Protein AF-A0A416MN83-F1 (afdb_monomer_lite)

pLDDT: mean 82.35, std 19.12, range [25.33, 98.06]

Sequence (305 aa):
MTDTELKKIAKVIYAEGGIFSGKNDLALLAIAQCIHDLLSSYKDLDSCLKSAFTAPSDQYDTACLDAAKAVFEEGKRRFPDAKILQFRSFAKYSDGAGNPDKGKLADLYKNYDYLGSDSVSTRWGHFYFGKKEEKKMFRMLVMAGHGRNQDGSWDPGAVGCGYQEADLARELRDLIKTAADRAGVGCDIAPDRNHYSYFKAGGQYDVSSYDYVLEVHFNASATSDQVGDGQLKGSMVYIDESETGHSVEDAILSNLYSLGNRQAWDGVVVSQRQCLPACWCRVASALRAYHMLCWKLALSRTGMM

Radius of gyration: 26.5 Å; chains: 1; bounding box: 74×41×69 Å

Secondary structure (DSSP, 8-state):
--HHHHHHHHHHHHHHHGGGTTT-HHHHHHHHHHHHHHHTTSSSHHHHHHHHSPPPPS---HHHHHHHHHHHTS---SSTTEEEEEEEEHHHHB-SSSSB-TTTTHHHHHHSEEEEEEEEETTEEEEEEEEE------EEEEEE-SEE-TTS-EE--SEETTEEHHHHHHHHHHHHHHHHHHTT-EEEEPPSS-HHHHHHTT-----TT-SEEEEEEEE--SS--SS---TTSSEEEEEETT-S--HHHHHHHHHHHHTT--EEEEEEEEES-SS-TT---SS-EEEEEE-HHHHHHHHHHTT--

Foldseek 3Di:
DDPVLLVQQQQQLCVVPVVCVVPPLLQLLASLQLLVLCQVVDPHSVRSSVPQTDDGHPDGDPSSSVSNCCCPPVVDHSQNQWRFNDKDWLQPQNPLQLHGDCVSCVVQVVPWDFPAKDANGSNGIMTTTGYGHPPLAAAEEEEEAFAQAPVRDGDQADDDPNHGFRVVSVVVSVVVVVVCVVVVHHYYYDPRHNPQRCVVVPHADDPVSHPAYEYETEDEDPDDPPVPPCQQFFKAKEAEPLDPDCVVQVVVRVVRVVLPTDQHDPRYDYDNDDHDPPYPCNHYIYIYGYDPPVVVVSCVVVPPD

Structure (mmCIF, N/CA/C/O backbone):
data_AF-A0A416MN83-F1
#
_entry.id   AF-A0A416MN83-F1
#
loop_
_atom_site.group_PDB
_atom_site.id
_atom_site.type_symbol
_atom_site.label_atom_id
_atom_site.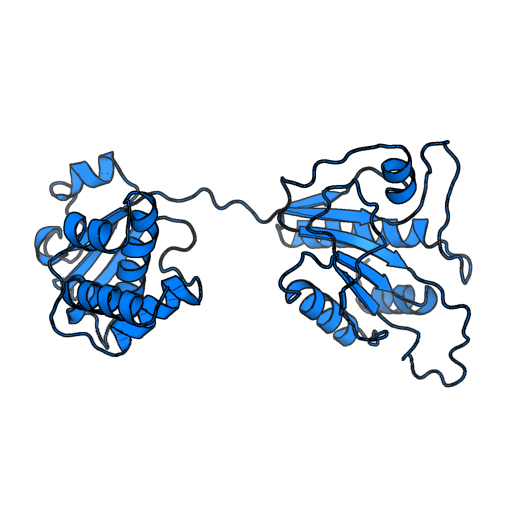label_alt_id
_atom_site.label_comp_id
_atom_site.label_asym_id
_atom_site.label_entity_id
_atom_site.label_seq_id
_atom_site.pdbx_PDB_ins_code
_atom_site.Cartn_x
_atom_site.Cartn_y
_atom_site.Cartn_z
_atom_site.occupancy
_atom_site.B_iso_or_equiv
_atom_site.auth_seq_id
_atom_site.auth_comp_id
_atom_site.auth_asym_id
_atom_site.auth_atom_id
_atom_site.pdbx_PDB_model_num
ATOM 1 N N . MET A 1 1 ? -0.773 14.119 13.384 1.00 87.00 1 MET A N 1
ATOM 2 C CA . MET A 1 1 ? -1.500 14.438 14.634 1.00 87.00 1 MET A CA 1
ATOM 3 C C . MET A 1 1 ? -0.519 15.051 15.617 1.00 87.00 1 MET A C 1
ATOM 5 O O . MET A 1 1 ? 0.653 14.707 15.570 1.00 87.00 1 MET A O 1
ATOM 9 N N . THR A 1 2 ? -0.964 15.959 16.478 1.00 93.38 2 THR A N 1
ATOM 10 C CA . THR A 1 2 ? -0.172 16.467 17.610 1.00 93.38 2 THR A CA 1
ATOM 11 C C . THR A 1 2 ? -0.264 15.522 18.814 1.00 93.38 2 THR A C 1
ATOM 13 O O . THR A 1 2 ? -1.238 14.781 18.955 1.00 93.38 2 THR A O 1
ATOM 16 N N . ASP A 1 3 ? 0.706 15.580 19.734 1.00 94.06 3 ASP A N 1
ATOM 17 C CA . ASP A 1 3 ? 0.682 14.796 20.984 1.00 94.06 3 ASP A CA 1
ATOM 18 C C . ASP A 1 3 ? -0.594 15.058 21.813 1.00 94.06 3 ASP A C 1
ATOM 20 O O . ASP A 1 3 ? -1.206 14.138 22.358 1.00 94.06 3 ASP A O 1
ATOM 24 N N . THR A 1 4 ? -1.068 16.307 21.837 1.00 95.31 4 THR A N 1
ATOM 25 C CA . THR A 1 4 ? -2.329 16.685 22.491 1.00 95.31 4 THR A CA 1
ATOM 26 C C . THR A 1 4 ? -3.537 15.980 21.869 1.00 95.31 4 THR A C 1
ATOM 28 O O . THR A 1 4 ? -4.416 15.513 22.593 1.00 95.31 4 THR A O 1
ATOM 31 N N . GLU A 1 5 ? -3.599 15.881 20.541 1.00 96.38 5 GLU A N 1
ATOM 32 C CA . GLU A 1 5 ? -4.685 15.187 19.837 1.00 96.38 5 GLU A CA 1
ATOM 33 C C . GLU A 1 5 ? -4.636 13.674 20.066 1.00 96.38 5 GLU A C 1
ATOM 35 O O . GLU A 1 5 ? -5.668 13.065 20.345 1.00 96.38 5 GLU A O 1
ATOM 40 N N . LEU A 1 6 ? -3.443 13.073 20.047 1.00 97.06 6 LEU A N 1
ATOM 41 C CA . LEU A 1 6 ? -3.266 11.648 20.347 1.00 97.06 6 LEU A CA 1
ATOM 42 C C . LEU A 1 6 ? -3.730 11.306 21.765 1.00 97.06 6 LEU A C 1
ATOM 44 O O . LEU A 1 6 ? -4.405 10.300 21.969 1.00 97.06 6 LEU A O 1
ATOM 48 N N . LYS A 1 7 ? -3.460 12.178 22.742 1.00 96.56 7 LYS A N 1
ATOM 49 C CA . LYS A 1 7 ? -3.969 12.024 24.113 1.00 96.56 7 LYS A CA 1
ATOM 50 C C . LYS A 1 7 ? -5.492 12.135 24.194 1.00 96.56 7 LYS A C 1
ATOM 52 O O . LYS A 1 7 ? -6.107 11.393 24.959 1.00 96.56 7 LYS A O 1
ATOM 57 N N . LYS A 1 8 ? -6.125 13.020 23.411 1.00 96.06 8 LYS A N 1
ATOM 58 C CA . LYS A 1 8 ? -7.599 13.085 23.317 1.00 96.06 8 LYS A CA 1
ATOM 59 C C . LYS A 1 8 ? -8.173 11.776 22.767 1.00 96.06 8 LYS A C 1
ATOM 61 O O . LYS A 1 8 ? -9.135 11.253 23.323 1.00 96.06 8 LYS A O 1
ATOM 66 N N . ILE A 1 9 ? -7.553 11.232 21.722 1.00 97.00 9 ILE A N 1
ATOM 67 C CA . ILE A 1 9 ? -7.940 9.954 21.114 1.00 97.00 9 ILE A CA 1
ATOM 68 C C . ILE A 1 9 ? -7.780 8.812 22.127 1.00 97.00 9 ILE A C 1
ATOM 70 O O . ILE A 1 9 ? -8.718 8.048 22.334 1.00 97.00 9 ILE A O 1
ATOM 74 N N . ALA A 1 10 ? -6.646 8.741 22.830 1.00 97.50 10 ALA A N 1
ATOM 75 C CA . ALA A 1 10 ? -6.380 7.721 23.846 1.00 97.50 10 ALA A CA 1
ATOM 76 C C . ALA A 1 10 ? -7.433 7.706 24.969 1.00 97.50 10 ALA A C 1
ATOM 78 O O . ALA A 1 10 ? -7.859 6.639 25.406 1.00 97.50 10 ALA A O 1
ATOM 79 N N . LYS A 1 11 ? -7.910 8.881 25.400 1.00 97.12 11 LYS A N 1
ATOM 80 C CA . LYS A 1 11 ? -8.993 9.012 26.392 1.00 97.12 11 LYS A CA 1
ATOM 81 C C . LYS A 1 11 ? -10.330 8.457 25.909 1.00 97.12 11 LYS A C 1
ATOM 83 O O . LYS A 1 11 ? -11.080 7.895 26.706 1.00 97.12 11 LYS A O 1
ATOM 88 N N . VAL A 1 12 ? -10.634 8.604 24.621 1.00 96.94 12 VAL A N 1
ATOM 89 C CA . VAL A 1 12 ? -11.833 8.010 24.011 1.00 96.94 12 VAL A CA 1
ATOM 90 C C . VAL A 1 12 ? -11.668 6.503 23.859 1.00 96.94 12 VAL A C 1
ATOM 92 O O . VAL A 1 12 ? -12.574 5.761 24.223 1.00 96.94 12 VAL A O 1
ATOM 95 N N . ILE A 1 13 ? -10.494 6.034 23.422 1.00 96.88 13 ILE A N 1
ATOM 96 C CA . ILE A 1 13 ? -10.183 4.598 23.360 1.00 96.88 13 ILE A CA 1
ATOM 97 C C . ILE A 1 13 ? -10.368 3.955 24.738 1.00 96.88 13 ILE A C 1
ATOM 99 O O . ILE A 1 13 ? -11.000 2.908 24.846 1.00 96.88 13 ILE A O 1
ATOM 103 N N . TYR A 1 14 ? -9.881 4.602 25.797 1.00 96.44 14 TYR A N 1
ATOM 104 C CA . TYR A 1 14 ? -10.049 4.112 27.160 1.00 96.44 14 TYR A CA 1
ATOM 105 C C . TYR A 1 14 ? -11.519 4.108 27.606 1.00 96.44 14 TYR A C 1
ATOM 107 O O . TYR A 1 14 ? -11.971 3.144 28.221 1.00 96.44 14 TYR A O 1
ATOM 115 N N . ALA A 1 15 ? -12.291 5.147 27.274 1.00 94.62 15 ALA A N 1
ATOM 116 C CA . ALA A 1 15 ? -13.717 5.203 27.606 1.00 94.62 15 ALA A CA 1
ATOM 117 C C . ALA A 1 15 ? -14.526 4.089 26.915 1.00 94.62 15 ALA A C 1
ATOM 119 O O . ALA A 1 15 ? -15.393 3.477 27.534 1.00 94.62 15 ALA A O 1
ATOM 120 N N . GLU A 1 16 ? -14.215 3.798 25.652 1.00 94.38 16 GLU A N 1
ATOM 121 C CA . GLU A 1 16 ? -14.900 2.778 24.849 1.00 94.38 16 GLU A CA 1
ATOM 122 C C . GLU A 1 16 ? -14.405 1.354 25.133 1.00 94.38 16 GLU A C 1
ATOM 124 O O . GLU A 1 16 ? -15.151 0.384 25.020 1.00 94.38 16 GLU A O 1
ATOM 129 N N . GLY A 1 17 ? -13.126 1.209 25.475 1.00 92.88 17 GLY A N 1
ATOM 130 C CA . GLY A 1 17 ? -12.413 -0.062 25.420 1.00 92.88 17 GLY A CA 1
ATOM 131 C C . GLY A 1 17 ? -11.448 -0.314 26.566 1.00 92.88 17 GLY A C 1
ATOM 132 O O . GLY A 1 17 ? -10.673 -1.260 26.480 1.00 92.88 17 GLY A O 1
ATOM 133 N N . GLY A 1 18 ? -11.487 0.457 27.654 1.00 92.31 18 GLY A N 1
ATOM 134 C CA . GLY A 1 18 ? -10.549 0.316 28.775 1.00 92.31 18 GLY A CA 1
ATOM 135 C C . GLY A 1 18 ? -10.516 -1.092 29.383 1.00 92.31 18 GLY A C 1
ATOM 136 O O . GLY A 1 18 ? -9.491 -1.525 29.900 1.00 92.31 18 GLY A O 1
ATOM 137 N N . ILE A 1 19 ? -11.595 -1.872 29.239 1.00 92.81 19 ILE A N 1
ATOM 138 C CA . ILE A 1 19 ? -11.638 -3.286 29.647 1.00 92.81 19 ILE A CA 1
ATOM 139 C C . ILE A 1 19 ? -10.645 -4.181 28.883 1.00 92.81 19 ILE A C 1
ATOM 141 O O . ILE A 1 19 ? -10.243 -5.222 29.411 1.00 92.81 19 ILE A O 1
ATOM 145 N N . PHE A 1 20 ? -10.262 -3.786 27.665 1.00 95.75 20 PHE A N 1
ATOM 146 C CA . PHE A 1 20 ? -9.299 -4.474 26.803 1.00 95.75 20 PHE A CA 1
ATOM 147 C C . PHE A 1 20 ? -7.848 -4.131 27.134 1.00 95.75 20 PHE A C 1
ATOM 149 O O . PHE A 1 20 ? -6.952 -4.858 26.711 1.00 95.75 20 PHE A O 1
ATOM 156 N N . SER A 1 21 ? -7.602 -3.064 27.896 1.00 93.69 21 SER A N 1
ATOM 157 C CA . SER A 1 21 ? -6.244 -2.655 28.238 1.00 93.69 21 SER A CA 1
ATOM 158 C C . SER A 1 21 ? -5.476 -3.753 28.971 1.00 93.69 21 SER A C 1
ATOM 160 O O . SER A 1 21 ? -5.978 -4.362 29.923 1.00 93.69 21 SER A O 1
ATOM 162 N N . GLY A 1 22 ? -4.273 -4.045 28.468 1.00 91.06 22 GLY A N 1
ATOM 163 C CA . GLY A 1 22 ? -3.409 -5.125 28.946 1.00 91.06 22 GLY A CA 1
ATOM 164 C C . GLY A 1 22 ? -3.947 -6.537 28.686 1.00 91.06 22 GLY A C 1
ATOM 165 O O . GLY A 1 22 ? -3.426 -7.496 29.251 1.00 91.06 22 GLY A O 1
ATOM 166 N N . LYS A 1 23 ? -5.012 -6.682 27.885 1.00 94.69 23 LYS A N 1
ATOM 167 C CA . LYS A 1 23 ? -5.677 -7.970 27.618 1.00 94.69 23 LYS A CA 1
ATOM 168 C C . LYS A 1 23 ? -5.923 -8.233 26.137 1.00 94.69 23 LYS A C 1
ATOM 170 O O . LYS A 1 23 ? -5.927 -9.392 25.7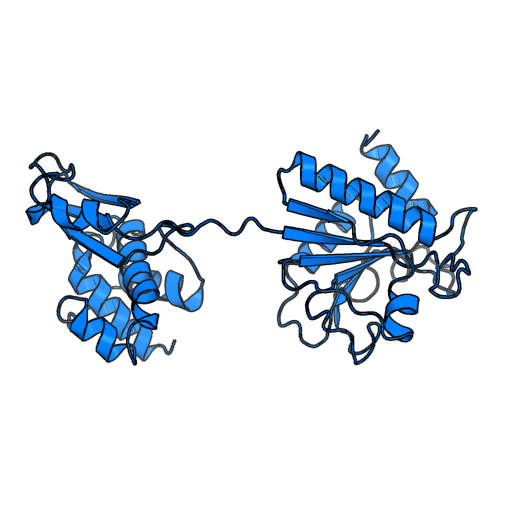33 1.00 94.69 23 LYS A O 1
ATOM 175 N N . ASN A 1 24 ? -6.196 -7.196 25.347 1.00 94.94 24 ASN A N 1
ATOM 176 C CA . ASN A 1 24 ? -6.493 -7.319 23.926 1.00 94.94 24 ASN A CA 1
ATOM 177 C C . ASN A 1 24 ? -6.159 -6.018 23.174 1.00 94.94 24 ASN A C 1
ATOM 179 O O . ASN A 1 24 ? -7.014 -5.155 22.967 1.00 94.94 24 ASN A O 1
ATOM 183 N N . ASP A 1 25 ? -4.910 -5.905 22.730 1.00 94.00 25 ASP A N 1
ATOM 184 C CA . ASP A 1 25 ? -4.415 -4.715 22.026 1.00 94.00 25 ASP A CA 1
ATOM 185 C C . ASP A 1 25 ? -5.062 -4.541 20.644 1.00 94.00 25 ASP A C 1
ATOM 187 O O . ASP A 1 25 ? -5.246 -3.418 20.175 1.00 94.00 25 ASP A O 1
ATOM 191 N N . LEU A 1 26 ? -5.483 -5.640 20.008 1.00 95.50 26 LEU A N 1
ATOM 192 C CA . LEU A 1 26 ? -6.203 -5.606 18.733 1.00 95.50 26 LEU A CA 1
ATOM 193 C C . LEU A 1 26 ? -7.556 -4.898 18.863 1.00 95.50 26 LEU A C 1
ATOM 195 O O . LEU A 1 26 ? -7.930 -4.142 17.966 1.00 95.50 26 LEU A O 1
ATOM 199 N N . ALA A 1 27 ? -8.249 -5.075 19.990 1.00 96.69 27 ALA A N 1
ATOM 200 C CA . ALA A 1 27 ? -9.502 -4.379 20.257 1.00 96.69 27 ALA A CA 1
ATOM 201 C C . ALA A 1 27 ? -9.294 -2.864 20.430 1.00 96.69 27 ALA A C 1
ATOM 203 O O . ALA A 1 27 ? -10.091 -2.075 19.917 1.00 96.69 27 ALA A O 1
ATOM 204 N N . LEU A 1 28 ? -8.213 -2.451 21.108 1.00 97.81 28 LEU A N 1
ATOM 205 C CA . LEU A 1 28 ? -7.838 -1.036 21.242 1.00 97.81 28 LEU A CA 1
ATOM 206 C C . LEU A 1 28 ? -7.467 -0.432 19.881 1.00 97.81 28 LEU A C 1
ATOM 208 O O . LEU A 1 28 ? -7.935 0.655 19.537 1.00 97.81 28 LEU A O 1
ATOM 212 N N . LEU A 1 29 ? -6.700 -1.174 19.074 1.00 97.81 29 LEU A N 1
ATOM 213 C CA . LEU A 1 29 ? -6.345 -0.798 17.705 1.00 97.81 29 LEU A CA 1
ATOM 214 C C . LEU A 1 29 ? -7.591 -0.629 16.823 1.00 97.81 29 LEU A C 1
ATOM 216 O O . LEU A 1 29 ? -7.656 0.301 16.023 1.00 97.81 29 LEU A O 1
ATOM 220 N N . ALA A 1 30 ? -8.605 -1.483 16.988 1.00 98.00 30 ALA A N 1
ATOM 221 C CA . ALA A 1 30 ? -9.869 -1.385 16.260 1.00 98.00 30 ALA A CA 1
ATOM 222 C C . ALA A 1 30 ? -10.649 -0.104 16.601 1.00 98.00 30 ALA A C 1
ATOM 224 O O . ALA A 1 30 ? -11.215 0.537 15.717 1.00 98.00 30 ALA A O 1
ATOM 225 N N . ILE A 1 31 ? -10.671 0.296 17.877 1.00 97.81 31 ILE A N 1
ATOM 226 C CA . ILE A 1 31 ? -11.331 1.539 18.307 1.00 97.81 31 ILE A CA 1
ATOM 227 C C . ILE A 1 31 ? -10.582 2.748 17.740 1.00 97.81 31 ILE A C 1
ATOM 229 O O . ILE A 1 31 ? -11.207 3.645 17.176 1.00 97.81 31 ILE A O 1
ATOM 233 N N . ALA A 1 32 ? -9.248 2.742 17.816 1.00 98.06 32 ALA A N 1
ATOM 234 C CA . ALA A 1 32 ? -8.412 3.773 17.208 1.00 98.06 32 ALA A CA 1
ATOM 235 C C . ALA A 1 32 ? -8.651 3.878 15.689 1.00 98.06 32 ALA A C 1
ATOM 237 O O . ALA A 1 32 ? -8.827 4.980 15.166 1.00 98.06 32 ALA A O 1
ATOM 238 N N . GLN A 1 33 ? -8.734 2.738 14.992 1.00 98.06 33 GLN A N 1
ATOM 239 C CA . GLN A 1 33 ? -9.056 2.684 13.566 1.00 98.06 33 GLN A CA 1
ATOM 240 C C . GLN A 1 33 ? -10.452 3.257 13.280 1.00 98.06 33 GLN A C 1
ATOM 242 O O . GLN A 1 33 ? -10.590 4.049 12.357 1.00 98.06 33 GLN A O 1
ATOM 247 N N . CYS A 1 34 ? -11.470 2.935 14.082 1.00 98.06 34 CYS A N 1
ATOM 248 C CA . CYS A 1 34 ? -12.816 3.497 13.922 1.00 98.06 34 CYS A CA 1
ATOM 249 C C . CYS A 1 34 ? -12.813 5.035 14.003 1.00 98.06 34 CYS A C 1
ATOM 251 O O . CYS A 1 34 ? -13.432 5.706 13.178 1.00 98.06 34 CYS A O 1
ATOM 253 N N . ILE A 1 35 ? -12.069 5.611 14.958 1.00 97.88 35 ILE A N 1
ATOM 254 C CA . ILE A 1 35 ? -11.905 7.072 15.072 1.00 97.88 35 ILE A CA 1
ATOM 255 C C . ILE A 1 35 ? -11.271 7.638 13.799 1.00 97.88 35 ILE A C 1
ATOM 257 O O . ILE A 1 35 ? -11.755 8.633 13.260 1.00 97.88 35 ILE A O 1
ATOM 261 N N . HIS A 1 36 ? -10.206 7.001 13.309 1.00 97.38 36 HIS A N 1
ATOM 262 C CA . HIS A 1 36 ? -9.526 7.405 12.081 1.00 97.38 36 HIS A CA 1
ATOM 263 C C . HIS A 1 36 ? -10.463 7.360 10.864 1.00 97.38 36 HIS A C 1
ATOM 265 O O . HIS A 1 36 ? -10.549 8.327 10.107 1.00 97.38 36 HIS A O 1
ATOM 271 N N . ASP A 1 37 ? -11.189 6.259 10.689 1.00 96.12 37 ASP A N 1
ATOM 272 C CA . ASP A 1 37 ? -12.037 6.021 9.521 1.00 96.12 37 ASP A CA 1
ATOM 273 C C . ASP A 1 37 ? -13.235 6.979 9.478 1.00 96.12 37 ASP A C 1
ATOM 275 O O . ASP A 1 37 ? -13.633 7.436 8.402 1.00 96.12 37 ASP A O 1
ATOM 279 N N . LEU A 1 38 ? -13.764 7.349 10.648 1.00 96.44 38 LEU A N 1
ATOM 280 C CA . LEU A 1 38 ? -14.839 8.328 10.773 1.00 96.44 38 LEU A CA 1
ATOM 281 C C . LEU A 1 38 ? -14.360 9.775 10.629 1.00 96.44 38 LEU A C 1
ATOM 283 O O . LEU A 1 38 ? -15.141 10.603 10.168 1.00 96.44 38 LEU A O 1
ATOM 287 N N . LEU A 1 39 ? -13.106 10.097 10.972 1.00 95.44 39 LEU A N 1
ATOM 288 C CA . LEU A 1 39 ? -12.605 11.477 11.061 1.00 95.44 39 LEU A CA 1
ATOM 289 C C . LEU A 1 39 ? -12.879 12.311 9.802 1.00 95.44 39 LEU A C 1
ATOM 291 O O . LEU A 1 39 ? -13.299 13.458 9.912 1.00 95.44 39 LEU A O 1
ATOM 295 N N . SER A 1 40 ? -12.711 11.719 8.616 1.00 91.81 40 SER A N 1
ATOM 296 C CA . SER A 1 40 ? -12.958 12.382 7.323 1.00 91.81 40 SER A CA 1
ATOM 297 C C . SER A 1 40 ? -14.412 12.826 7.098 1.00 91.81 40 SER A C 1
ATOM 299 O O . SER A 1 40 ? -14.671 13.695 6.269 1.00 91.81 40 SER A O 1
ATOM 301 N N . SER A 1 41 ? -15.362 12.248 7.837 1.00 93.56 41 SER A N 1
ATOM 302 C CA . SER A 1 41 ? -16.787 12.596 7.779 1.00 93.56 41 SER A CA 1
ATOM 303 C C . SER A 1 41 ? -17.158 13.760 8.704 1.00 93.56 41 SER A C 1
ATOM 305 O O . SER A 1 41 ? -18.314 14.183 8.725 1.00 93.56 41 SER A O 1
ATOM 307 N N . TYR A 1 42 ? -16.200 14.282 9.472 1.00 95.12 42 TYR A N 1
ATOM 308 C CA . TYR A 1 42 ? -16.396 15.382 10.407 1.00 95.12 42 TYR A CA 1
ATOM 309 C C . TYR A 1 42 ? -15.477 16.551 10.067 1.00 95.12 42 TYR A C 1
ATOM 311 O O . TYR A 1 42 ? -14.448 16.407 9.414 1.00 95.12 42 TYR A O 1
ATOM 319 N N . LYS A 1 43 ? -15.861 17.738 10.539 1.00 94.00 43 LYS A N 1
ATOM 320 C CA . LYS A 1 43 ? -15.092 18.969 10.332 1.00 94.00 43 LYS A CA 1
ATOM 321 C C . LYS A 1 43 ? -13.698 18.899 10.964 1.00 94.00 43 LYS A C 1
ATOM 323 O O . LYS A 1 43 ? -12.737 19.410 10.400 1.00 94.00 43 LYS A O 1
ATOM 328 N N . ASP A 1 44 ? -13.622 18.329 12.160 1.00 94.50 44 ASP A N 1
ATOM 329 C CA . ASP A 1 44 ? -12.425 18.274 12.987 1.00 94.50 44 ASP A CA 1
ATOM 330 C C . ASP A 1 44 ? -12.510 17.107 13.983 1.00 94.50 44 ASP A C 1
ATOM 332 O O . ASP A 1 44 ? -13.558 16.466 14.146 1.00 94.50 44 ASP A O 1
ATOM 336 N N . LEU A 1 45 ? -11.383 16.826 14.643 1.00 94.75 45 LEU A N 1
ATOM 337 C CA . LEU A 1 45 ? -11.264 15.741 15.614 1.00 94.75 45 LEU A CA 1
ATOM 338 C C . LEU A 1 45 ? -12.266 15.888 16.761 1.00 94.75 45 LEU A C 1
ATOM 340 O O . LEU A 1 45 ? -12.931 14.919 17.113 1.00 94.75 45 LEU A O 1
ATOM 344 N N . ASP A 1 46 ? -12.409 17.088 17.321 1.00 94.62 46 ASP A N 1
ATOM 345 C CA . ASP A 1 46 ? -13.289 17.315 18.469 1.00 94.62 46 ASP A CA 1
ATOM 346 C C . ASP A 1 46 ? -14.760 17.046 18.105 1.00 94.62 46 ASP A C 1
ATOM 348 O O . ASP A 1 46 ? -15.489 16.422 18.880 1.00 94.62 46 ASP A O 1
ATOM 352 N N . SER A 1 47 ? -15.186 17.433 16.898 1.00 94.94 47 SER A N 1
ATOM 353 C CA . SER A 1 47 ? -16.521 17.132 16.371 1.00 94.94 47 SER A CA 1
ATOM 354 C C . SER A 1 47 ? -16.742 15.630 16.171 1.00 94.94 47 SER A C 1
ATOM 356 O O . SER A 1 47 ? -17.822 15.133 16.503 1.00 94.94 47 SER A O 1
ATOM 358 N N . CYS A 1 48 ? -15.734 14.907 15.671 1.00 95.81 48 CYS A N 1
ATOM 359 C CA . CYS A 1 48 ? -15.776 13.451 15.504 1.00 95.81 48 CYS A CA 1
ATOM 360 C C . CYS A 1 48 ? -15.919 12.744 16.859 1.00 95.81 48 CYS A C 1
ATOM 362 O O . CYS A 1 48 ? -16.896 12.028 17.091 1.00 95.81 48 CYS A O 1
ATOM 364 N N . LEU A 1 49 ? -14.992 13.017 17.785 1.00 95.00 49 LEU A N 1
ATOM 365 C CA . LEU A 1 49 ? -14.950 12.381 19.103 1.00 95.00 49 LEU A CA 1
ATOM 366 C C . LEU A 1 49 ? -16.238 12.629 19.896 1.00 95.00 49 LEU A C 1
ATOM 368 O O . LEU A 1 49 ? -16.786 11.702 20.482 1.00 95.00 49 LEU A O 1
ATOM 372 N N . LYS A 1 50 ? -16.759 13.861 19.873 1.00 93.69 50 LYS A N 1
ATOM 373 C CA . LYS A 1 50 ? -17.975 14.231 20.610 1.00 93.69 50 LYS A CA 1
ATOM 374 C C . LYS A 1 50 ? -19.253 13.614 20.036 1.00 93.69 50 LYS A C 1
ATOM 376 O O . LYS A 1 50 ? -20.198 13.385 20.785 1.00 93.69 50 LYS A O 1
ATOM 381 N N . SER A 1 51 ? -19.319 13.424 18.719 1.00 91.62 51 SER A N 1
ATOM 382 C CA . SER A 1 51 ? -20.562 13.016 18.050 1.00 91.62 51 SER A CA 1
ATOM 383 C C . SER A 1 51 ? -20.693 11.504 17.906 1.00 91.62 51 SER A C 1
ATOM 385 O O . SER A 1 51 ? -21.812 10.995 17.913 1.00 91.62 51 SER A O 1
ATOM 387 N N . ALA A 1 52 ? -19.576 10.795 17.725 1.00 90.75 52 ALA A N 1
ATOM 388 C CA . ALA A 1 52 ? -19.585 9.378 17.367 1.00 90.75 52 ALA A CA 1
ATOM 389 C C . ALA A 1 52 ? -19.222 8.435 18.523 1.00 90.75 52 ALA A C 1
ATOM 391 O O . ALA A 1 52 ? -19.472 7.234 18.415 1.00 90.75 52 ALA A O 1
ATOM 392 N N . PHE A 1 53 ? -18.663 8.960 19.615 1.00 93.62 53 PHE A N 1
ATOM 393 C CA . PHE A 1 53 ? -18.142 8.162 20.720 1.00 93.62 53 PHE A CA 1
ATOM 394 C C . PHE A 1 53 ? -18.678 8.643 22.067 1.00 93.62 53 PHE A C 1
ATOM 396 O O . PHE A 1 53 ? -19.217 9.741 22.217 1.00 93.62 53 PHE A O 1
ATOM 403 N N . THR A 1 54 ? -18.521 7.784 23.063 1.00 86.62 54 THR A N 1
ATOM 404 C CA . THR A 1 54 ? -18.764 8.073 24.468 1.00 86.62 54 THR A CA 1
ATOM 405 C C . THR A 1 54 ? -17.874 9.227 24.911 1.00 86.62 54 THR A C 1
ATOM 407 O O . THR A 1 54 ? -16.748 9.394 24.435 1.00 86.62 54 THR A O 1
ATOM 410 N N . ALA A 1 55 ? -18.391 10.031 25.843 1.00 84.94 55 ALA A N 1
ATOM 411 C CA . ALA A 1 55 ? -17.647 11.136 26.426 1.00 84.94 55 ALA A CA 1
ATOM 412 C C . ALA A 1 55 ? -16.248 10.661 26.880 1.00 84.94 55 ALA A C 1
ATOM 414 O O . ALA A 1 55 ? -16.155 9.626 27.548 1.00 84.94 55 ALA A O 1
ATOM 415 N N . PRO A 1 56 ? -15.172 11.389 26.517 1.00 80.81 56 PRO A N 1
ATOM 416 C CA . PRO A 1 56 ? -13.816 10.987 26.859 1.00 80.81 56 PRO A CA 1
ATOM 417 C C . PRO A 1 56 ? -13.644 10.812 28.369 1.00 80.81 56 PRO A C 1
ATOM 419 O O . PRO A 1 56 ? -14.180 11.590 29.157 1.00 80.81 56 PRO A O 1
ATOM 422 N N . SER A 1 57 ? -12.844 9.824 28.763 1.00 80.31 57 SER A N 1
ATOM 423 C CA . SER A 1 57 ? -12.402 9.675 30.150 1.00 80.31 57 SER A CA 1
ATOM 424 C C . SER A 1 57 ? -11.388 10.766 30.516 1.00 80.31 57 SER A C 1
ATOM 426 O O . SER A 1 57 ? -10.628 11.243 29.669 1.00 80.31 57 SER A O 1
ATOM 428 N N . ASP A 1 58 ? -11.295 11.126 31.797 1.00 86.06 58 ASP A N 1
ATOM 429 C CA . ASP A 1 58 ? -10.188 11.957 32.289 1.00 86.06 58 ASP A CA 1
ATOM 430 C C . ASP A 1 58 ? -8.846 11.206 32.278 1.00 86.06 58 ASP A C 1
ATOM 432 O O . ASP A 1 58 ? -7.781 11.828 32.324 1.00 86.06 58 ASP A O 1
ATOM 436 N N . GLN A 1 59 ? -8.896 9.878 32.152 1.00 88.88 59 GLN A N 1
ATOM 437 C CA . GLN A 1 59 ? -7.760 8.964 32.207 1.00 88.88 59 GLN A CA 1
ATOM 438 C C . GLN A 1 59 ? -7.594 8.179 30.901 1.00 88.88 59 GLN A C 1
ATOM 440 O O . GLN A 1 59 ? -8.556 7.908 30.185 1.00 88.88 59 GLN A O 1
ATOM 445 N N . TYR A 1 60 ? -6.354 7.792 30.623 1.00 92.38 60 TYR A N 1
ATOM 446 C CA . TYR A 1 60 ? -5.976 6.799 29.624 1.00 92.38 60 TYR A CA 1
ATOM 447 C C . TYR A 1 60 ? -4.710 6.090 30.119 1.00 92.38 60 TYR A C 1
ATOM 449 O O . TYR A 1 60 ? -3.999 6.620 30.976 1.00 92.38 60 TYR A O 1
ATOM 457 N N . ASP A 1 61 ? -4.416 4.913 29.579 1.00 93.56 61 ASP A N 1
ATOM 458 C CA . ASP A 1 61 ? -3.170 4.194 29.846 1.00 93.56 61 ASP A CA 1
ATOM 459 C C . ASP A 1 61 ? -2.273 4.123 28.605 1.00 93.56 61 ASP A C 1
ATOM 461 O O . ASP A 1 61 ? -2.645 4.544 27.505 1.00 93.56 61 ASP A O 1
ATOM 465 N N . THR A 1 62 ? -1.063 3.598 28.795 1.00 95.81 62 THR A N 1
ATOM 466 C CA . THR A 1 62 ? -0.058 3.500 27.735 1.00 95.81 62 THR A CA 1
ATOM 467 C C . THR A 1 62 ? -0.560 2.689 26.542 1.00 95.81 62 THR A C 1
ATOM 469 O O . THR A 1 62 ? -0.363 3.124 25.415 1.00 95.81 62 THR A O 1
ATOM 472 N N . ALA A 1 63 ? -1.301 1.596 26.760 1.00 96.75 63 ALA A N 1
ATOM 473 C CA . ALA A 1 63 ? -1.822 0.764 25.674 1.00 96.75 63 ALA A CA 1
ATOM 474 C C . ALA A 1 63 ? -2.816 1.530 24.781 1.00 96.75 63 ALA A C 1
ATOM 476 O O . ALA A 1 63 ? -2.785 1.409 23.556 1.00 96.75 63 ALA A O 1
ATOM 477 N N . CYS A 1 64 ? -3.666 2.376 25.373 1.00 97.31 64 CYS A N 1
ATOM 478 C CA . CYS A 1 64 ? -4.578 3.234 24.613 1.00 97.31 64 CYS A CA 1
ATOM 479 C C . CYS A 1 64 ? -3.831 4.304 23.802 1.00 97.31 64 CYS A C 1
ATOM 481 O O . CYS A 1 64 ? -4.222 4.609 22.673 1.00 97.31 64 CYS A O 1
ATOM 483 N N . LEU A 1 65 ? -2.761 4.877 24.363 1.00 97.44 65 LEU A N 1
ATOM 484 C CA . LEU A 1 65 ? -1.925 5.846 23.650 1.00 97.44 65 LEU A CA 1
ATOM 485 C C . LEU A 1 65 ? -1.146 5.185 22.507 1.00 97.44 65 LEU A C 1
ATOM 487 O O . LEU A 1 65 ? -1.085 5.743 21.413 1.00 97.44 65 LEU A O 1
ATOM 491 N N . ASP A 1 66 ? -0.603 3.994 22.737 1.00 97.50 66 ASP A N 1
ATOM 492 C CA . ASP A 1 66 ? 0.132 3.231 21.731 1.00 97.50 66 ASP A CA 1
ATOM 493 C C . ASP A 1 66 ? -0.787 2.811 20.581 1.00 97.50 66 ASP A C 1
ATOM 495 O O . ASP A 1 66 ? -0.407 2.932 19.419 1.00 97.50 66 ASP A O 1
ATOM 499 N N . ALA A 1 67 ? -2.036 2.423 20.865 1.00 97.88 67 ALA A N 1
ATOM 500 C CA . ALA A 1 67 ? -3.034 2.160 19.828 1.00 97.88 67 ALA A CA 1
ATOM 501 C C . ALA A 1 67 ? -3.345 3.411 18.984 1.00 97.88 67 ALA A C 1
ATOM 503 O O . ALA A 1 67 ? -3.466 3.317 17.760 1.00 97.88 67 ALA A O 1
ATOM 504 N N . ALA A 1 68 ? -3.437 4.592 19.608 1.00 97.88 68 ALA A N 1
ATOM 505 C CA . ALA A 1 68 ? -3.620 5.846 18.881 1.00 97.88 68 ALA A CA 1
ATOM 506 C C . ALA A 1 68 ? -2.425 6.136 17.955 1.00 97.88 68 ALA A C 1
ATOM 508 O O . ALA A 1 68 ? -2.619 6.410 16.772 1.00 97.88 68 ALA A O 1
ATOM 509 N N . LYS A 1 69 ? -1.190 6.015 18.456 1.00 97.00 69 LYS A N 1
ATOM 510 C CA . LYS A 1 69 ? 0.031 6.205 17.653 1.00 97.00 69 LYS A CA 1
ATOM 511 C C . LYS A 1 69 ? 0.135 5.197 16.512 1.00 97.00 69 LYS A C 1
ATOM 513 O O . LYS A 1 69 ? 0.342 5.581 15.365 1.00 97.00 69 LYS A O 1
ATOM 518 N N . ALA A 1 70 ? -0.131 3.925 16.796 1.00 93.12 70 ALA A N 1
ATOM 519 C CA . ALA A 1 70 ? -0.132 2.860 15.804 1.00 93.12 70 ALA A CA 1
ATOM 520 C C . ALA A 1 70 ? -1.032 3.196 14.601 1.00 93.12 70 ALA A C 1
ATOM 522 O O . ALA A 1 70 ? -0.634 2.999 13.457 1.00 93.12 70 ALA A O 1
ATOM 523 N N . VAL A 1 71 ? -2.229 3.743 14.830 1.00 96.94 71 VAL A N 1
ATOM 524 C CA . VAL A 1 71 ? -3.158 4.086 13.741 1.00 96.94 71 VAL A CA 1
ATOM 525 C C . VAL A 1 71 ? -2.800 5.402 13.050 1.00 96.94 71 VAL A C 1
ATOM 527 O O . VAL A 1 71 ? -2.827 5.460 11.817 1.00 96.94 71 VAL A O 1
ATOM 530 N N . PHE A 1 72 ? -2.513 6.452 13.823 1.00 95.62 72 PHE A N 1
ATOM 531 C CA . PHE A 1 72 ? -2.410 7.828 13.319 1.00 95.62 72 PHE A CA 1
ATOM 532 C C . PHE A 1 72 ? -0.992 8.259 12.929 1.00 95.62 72 PHE A C 1
ATOM 534 O O . PHE A 1 72 ? -0.852 9.245 12.206 1.00 95.62 72 PHE A O 1
ATOM 541 N N . GLU A 1 73 ? 0.037 7.554 13.394 1.00 92.06 73 GLU A N 1
ATOM 542 C CA . GLU A 1 73 ? 1.441 7.812 13.053 1.00 92.06 73 GLU A CA 1
ATOM 543 C C . GLU A 1 73 ? 2.026 6.671 12.213 1.00 92.06 73 GLU A C 1
ATOM 545 O O . GLU A 1 73 ? 2.687 6.929 11.213 1.00 92.06 73 GLU A O 1
ATOM 550 N N . GLU A 1 74 ? 1.741 5.413 12.568 1.00 88.94 74 GLU A N 1
ATOM 551 C CA . GLU A 1 74 ? 2.355 4.242 11.913 1.00 88.94 74 GLU A CA 1
ATOM 552 C C . GLU A 1 74 ? 1.482 3.605 10.817 1.00 88.94 74 GLU A C 1
ATOM 554 O O . GLU A 1 74 ? 1.914 2.674 10.139 1.00 88.94 74 GLU A O 1
ATOM 559 N N . GLY A 1 75 ? 0.234 4.052 10.650 1.00 88.31 75 GLY A N 1
ATOM 560 C CA . GLY A 1 75 ? -0.676 3.523 9.628 1.00 88.31 75 GLY A CA 1
ATOM 561 C C . GLY A 1 75 ? -1.181 2.093 9.878 1.00 88.31 75 GLY A C 1
ATOM 562 O O . GLY A 1 75 ? -1.791 1.497 8.990 1.00 88.31 75 GLY A O 1
ATOM 563 N N . LYS A 1 76 ? -0.987 1.529 11.076 1.00 90.81 76 LYS A N 1
ATOM 564 C CA . LYS A 1 76 ? -1.492 0.195 11.441 1.00 90.81 76 LYS A CA 1
ATOM 565 C C . LYS A 1 76 ? -3.021 0.173 11.456 1.00 90.81 76 LYS A C 1
ATOM 567 O O . LYS A 1 76 ? -3.677 1.165 11.780 1.00 90.81 76 LYS A O 1
ATOM 572 N N . ARG A 1 77 ? -3.606 -0.976 11.116 1.00 93.31 77 ARG A N 1
ATOM 573 C CA . ARG A 1 77 ? -5.059 -1.206 11.072 1.00 93.31 77 ARG A CA 1
ATOM 574 C C . ARG A 1 77 ? -5.383 -2.587 11.636 1.00 93.31 77 ARG A C 1
ATOM 576 O O . ARG A 1 77 ? -4.637 -3.535 11.405 1.00 93.31 77 ARG A O 1
ATOM 583 N N . ARG A 1 78 ? -6.508 -2.709 12.344 1.00 94.50 78 ARG A N 1
ATOM 584 C CA . ARG A 1 78 ? -7.071 -3.996 12.781 1.00 94.50 78 ARG A CA 1
ATOM 585 C C . ARG A 1 78 ? -7.702 -4.756 11.614 1.00 94.50 78 ARG A C 1
ATOM 587 O O . ARG A 1 78 ? -7.565 -5.978 11.543 1.00 94.50 78 ARG A O 1
ATOM 594 N N . PHE A 1 79 ? -8.404 -4.034 10.741 1.00 93.38 79 PHE A N 1
ATOM 595 C CA . PHE A 1 79 ? -8.938 -4.534 9.475 1.00 93.38 79 PHE A CA 1
ATOM 596 C C . PHE A 1 79 ? -8.314 -3.700 8.350 1.00 93.38 79 PHE A C 1
ATOM 598 O O . PHE A 1 79 ? -8.781 -2.591 8.098 1.00 93.38 79 PHE A O 1
ATOM 605 N N . PRO A 1 80 ? -7.209 -4.158 7.736 1.00 88.94 80 PRO A N 1
ATOM 606 C CA . PRO A 1 80 ? -6.467 -3.370 6.747 1.00 88.94 80 PRO A C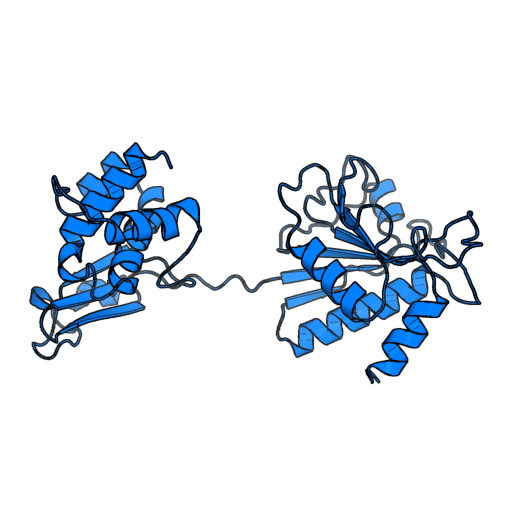A 1
ATOM 607 C C . PRO A 1 80 ? -7.226 -3.175 5.428 1.00 88.94 80 PRO A C 1
ATOM 609 O O . PRO A 1 80 ? -6.896 -2.286 4.657 1.00 88.94 80 PRO A O 1
ATOM 612 N N . ASP A 1 81 ? -8.228 -4.010 5.174 1.00 88.38 81 ASP A N 1
ATOM 613 C CA . ASP A 1 81 ? -9.068 -4.056 3.980 1.00 88.38 81 ASP A CA 1
ATOM 614 C C . ASP A 1 81 ? -10.506 -3.590 4.255 1.00 88.38 81 ASP A C 1
ATOM 616 O O . ASP A 1 81 ? -11.425 -3.887 3.495 1.00 88.38 81 ASP A O 1
ATOM 620 N N . ALA A 1 82 ? -10.739 -2.885 5.361 1.00 92.31 82 ALA A N 1
ATOM 621 C CA . ALA A 1 82 ? -12.056 -2.368 5.689 1.00 92.31 82 ALA A CA 1
ATOM 622 C C . ALA A 1 82 ? -11.976 -1.075 6.490 1.00 92.31 82 ALA A C 1
ATOM 624 O O . ALA A 1 82 ? -11.050 -0.859 7.268 1.00 92.31 82 ALA A O 1
ATOM 625 N N . LYS A 1 83 ? -13.018 -0.258 6.365 1.00 94.88 83 LYS A N 1
ATOM 626 C CA . LYS A 1 83 ? -13.275 0.841 7.295 1.00 94.88 83 LYS A CA 1
ATOM 627 C C . LYS A 1 83 ? -14.182 0.368 8.410 1.00 94.88 83 LYS A C 1
ATOM 629 O O . LYS A 1 83 ? -15.249 -0.172 8.113 1.00 94.88 83 LYS A O 1
ATOM 634 N N . ILE A 1 84 ? -13.817 0.613 9.667 1.00 97.12 84 ILE A N 1
ATOM 635 C CA . ILE A 1 84 ? -14.734 0.422 10.796 1.00 97.12 84 ILE A CA 1
ATOM 636 C C . ILE A 1 84 ? -15.590 1.683 10.915 1.00 97.12 84 ILE A C 1
ATOM 638 O O . ILE A 1 84 ? -15.076 2.769 11.154 1.00 97.12 84 ILE A O 1
ATOM 642 N N . LEU A 1 85 ? -16.906 1.537 10.767 1.00 95.94 85 LEU A N 1
ATOM 643 C CA . LEU A 1 85 ? -17.847 2.662 10.837 1.00 95.94 85 LEU A CA 1
ATOM 644 C C . LEU A 1 85 ? -18.729 2.609 12.082 1.00 95.94 85 LEU A C 1
ATOM 646 O O . LEU A 1 85 ? -19.299 3.623 12.479 1.00 95.94 85 LEU A O 1
ATOM 650 N N . GLN A 1 86 ? -18.877 1.427 12.681 1.00 95.06 86 GLN A N 1
ATOM 651 C CA . GLN A 1 86 ? -19.624 1.195 13.909 1.00 95.06 86 GLN A CA 1
ATOM 652 C C . GLN A 1 86 ? -19.001 0.027 14.681 1.00 95.06 86 GLN A C 1
ATOM 654 O O . GLN A 1 86 ? -18.553 -0.957 14.094 1.00 95.06 86 GLN A O 1
ATOM 659 N N . PHE A 1 87 ? -19.063 0.078 16.010 1.00 95.94 87 PHE A N 1
ATOM 660 C CA . PHE A 1 87 ? -18.879 -1.108 16.845 1.00 95.94 87 PHE A CA 1
ATOM 661 C C . PHE A 1 87 ? -19.954 -1.199 17.927 1.00 95.94 87 PHE A C 1
ATOM 663 O O . PHE A 1 87 ? -20.609 -0.209 18.268 1.00 95.94 87 PHE A O 1
ATOM 670 N N . ARG A 1 88 ? -20.199 -2.413 18.427 1.00 95.38 88 ARG A N 1
ATOM 671 C CA . ARG A 1 88 ? -21.254 -2.705 19.407 1.00 95.38 88 ARG A CA 1
ATOM 672 C C . ARG A 1 88 ? -20.769 -3.655 20.488 1.00 95.38 88 ARG A C 1
ATOM 674 O O . ARG A 1 88 ? -20.108 -4.644 20.194 1.00 95.38 88 ARG A O 1
ATOM 681 N N . SER A 1 89 ? -21.141 -3.377 21.735 1.00 93.62 89 SER A N 1
ATOM 682 C CA . SER A 1 89 ? -20.713 -4.173 22.884 1.00 93.62 89 SER A CA 1
ATOM 683 C C . SER A 1 89 ? -21.425 -5.519 22.992 1.00 93.62 89 SER A C 1
ATOM 685 O O . SER A 1 89 ? -22.640 -5.621 22.803 1.00 93.62 89 SER A O 1
ATOM 687 N N . PHE A 1 90 ? -20.676 -6.551 23.381 1.00 94.50 90 PHE A N 1
ATOM 688 C CA . PHE A 1 90 ? -21.204 -7.891 23.656 1.00 94.50 90 PHE A CA 1
ATOM 689 C C . PHE A 1 90 ? -22.285 -7.844 24.733 1.00 94.50 90 PHE A C 1
ATOM 691 O O . PHE A 1 90 ? -23.331 -8.476 24.588 1.00 94.50 90 PHE A O 1
ATOM 698 N N . ALA A 1 91 ? -22.072 -7.037 25.776 1.00 91.69 91 ALA A N 1
ATOM 699 C CA . ALA A 1 91 ? -22.994 -6.903 26.898 1.00 91.69 91 ALA A CA 1
ATOM 700 C C . ALA A 1 91 ? -24.428 -6.548 26.468 1.00 91.69 91 ALA A C 1
ATOM 702 O O . ALA A 1 91 ? -25.380 -6.978 27.114 1.00 91.69 91 ALA A O 1
ATOM 703 N N . LYS A 1 92 ? -24.591 -5.786 25.378 1.00 93.19 92 LYS A N 1
ATOM 704 C CA . LYS A 1 92 ? -25.907 -5.380 24.871 1.00 93.19 92 LYS A CA 1
ATOM 705 C C . LYS A 1 92 ? -26.338 -6.175 23.638 1.00 93.19 92 LYS A C 1
ATOM 707 O O . LYS A 1 92 ? -27.511 -6.532 23.535 1.00 93.19 92 LYS A O 1
ATOM 712 N N . TYR A 1 93 ? -25.410 -6.475 22.733 1.00 95.50 93 TYR A N 1
ATOM 713 C CA . TYR A 1 93 ? -25.716 -6.971 21.387 1.00 95.50 93 TYR A CA 1
ATOM 714 C C . TYR A 1 93 ? -25.327 -8.432 21.137 1.00 95.50 93 TYR A C 1
ATOM 716 O O . TYR A 1 93 ? -25.457 -8.896 20.007 1.00 95.50 93 TYR A O 1
ATOM 724 N N . SER A 1 94 ? -24.867 -9.162 22.158 1.00 93.62 94 SER A N 1
ATOM 725 C CA . SER A 1 94 ? -24.675 -10.610 22.036 1.00 93.62 94 SER A CA 1
ATOM 726 C C . SER A 1 94 ? -25.946 -11.407 22.342 1.00 93.62 94 SER A C 1
ATOM 728 O O . SER A 1 94 ? -26.891 -10.902 22.967 1.00 93.62 94 SER A O 1
ATOM 730 N N . ASP A 1 95 ? -25.925 -12.669 21.924 1.00 92.88 95 ASP A N 1
ATOM 731 C CA . ASP A 1 95 ? -26.884 -13.730 22.255 1.00 92.88 95 ASP A CA 1
ATOM 732 C C . ASP A 1 95 ? -26.696 -14.312 23.675 1.00 92.88 95 ASP A C 1
ATOM 734 O O . ASP A 1 95 ? -27.383 -15.254 24.062 1.00 92.88 95 ASP A O 1
ATOM 738 N N . GLY A 1 96 ? -25.760 -13.766 24.462 1.00 87.19 96 GLY A N 1
ATOM 739 C CA . GLY A 1 96 ? -25.377 -14.279 25.782 1.00 87.19 96 GLY A CA 1
ATOM 740 C C . GLY A 1 96 ? -24.271 -15.342 25.757 1.00 87.19 96 GLY A C 1
ATOM 741 O O . GLY A 1 96 ? -23.711 -15.643 26.810 1.00 87.19 96 GLY A O 1
ATOM 742 N N . ALA A 1 97 ? -23.900 -15.852 24.579 1.00 88.69 97 ALA A N 1
ATOM 743 C CA . ALA A 1 97 ? -22.773 -16.763 24.367 1.00 88.69 97 ALA A CA 1
ATOM 744 C C . ALA A 1 97 ? -21.561 -16.071 23.710 1.00 88.69 97 ALA A C 1
ATOM 746 O O . ALA A 1 97 ? -20.564 -16.722 23.404 1.00 88.69 97 ALA A O 1
ATOM 747 N N . GLY A 1 98 ? -21.623 -14.748 23.530 1.00 87.00 98 GLY A N 1
ATOM 748 C CA . GLY A 1 98 ? -20.575 -13.960 22.880 1.00 87.00 98 GLY A CA 1
ATOM 749 C C . GLY A 1 98 ? -20.683 -13.916 21.355 1.00 87.00 98 GLY A C 1
ATOM 750 O O . GLY A 1 98 ? -19.765 -13.413 20.713 1.00 87.00 98 GLY A O 1
ATOM 751 N N . ASN A 1 99 ? -21.790 -14.389 20.767 1.00 93.00 99 ASN A N 1
ATOM 752 C CA . ASN A 1 99 ? -22.030 -14.267 19.328 1.00 93.00 99 ASN A CA 1
ATOM 753 C C . ASN A 1 99 ? -22.951 -13.079 19.019 1.00 93.00 99 ASN A C 1
ATOM 755 O O . ASN A 1 99 ? -23.732 -12.672 19.884 1.00 93.00 99 ASN A O 1
ATOM 759 N N . PRO A 1 100 ? -22.903 -12.527 17.793 1.00 93.25 100 PRO A N 1
ATOM 760 C CA . PRO A 1 100 ? -23.783 -11.437 17.391 1.00 93.25 100 PRO A CA 1
ATOM 761 C C . PRO A 1 100 ? -25.257 -11.864 17.420 1.00 93.25 100 PRO A C 1
ATOM 763 O O . PRO A 1 100 ? -25.658 -12.804 16.730 1.00 93.25 100 PRO A O 1
ATOM 766 N N . ASP A 1 101 ? -26.091 -11.136 18.162 1.00 96.38 101 ASP A N 1
ATOM 767 C CA . ASP A 1 101 ? -27.542 -11.317 18.118 1.00 96.38 101 ASP A CA 1
ATOM 768 C C . ASP A 1 101 ? -28.101 -10.673 16.840 1.00 96.38 101 ASP A C 1
ATOM 770 O O . ASP A 1 101 ? -28.152 -9.446 16.703 1.00 96.38 101 ASP A O 1
ATOM 774 N N . LYS A 1 102 ? -28.530 -11.509 15.887 1.00 93.19 102 LYS A N 1
ATOM 775 C CA . LYS A 1 102 ? -29.033 -11.059 14.578 1.00 93.19 102 LYS A CA 1
ATOM 776 C C . LYS A 1 102 ? -30.252 -10.142 14.680 1.00 93.19 102 LYS A C 1
ATOM 778 O O . LYS A 1 102 ? -30.408 -9.275 13.827 1.00 93.19 102 LYS A O 1
ATOM 783 N N . GLY A 1 103 ? -31.102 -10.319 15.694 1.00 94.50 103 GLY A N 1
ATOM 784 C CA . GLY A 1 103 ? -32.277 -9.475 15.897 1.00 94.50 103 GLY A CA 1
ATOM 785 C C . GLY A 1 103 ? -31.877 -8.081 16.367 1.00 94.50 103 GLY A C 1
ATOM 786 O O . GLY A 1 103 ? -32.295 -7.083 15.785 1.00 94.50 103 GLY A O 1
ATOM 787 N N . LYS A 1 104 ? -30.994 -8.003 17.369 1.00 95.31 104 LYS A N 1
ATOM 788 C CA . LYS A 1 104 ? -30.502 -6.720 17.906 1.00 95.31 104 LYS A CA 1
ATOM 789 C C . LYS A 1 104 ? -29.613 -5.951 16.925 1.00 95.31 104 LYS A C 1
ATOM 791 O O . LYS A 1 104 ? -29.475 -4.736 17.054 1.00 95.31 104 LYS A O 1
ATOM 796 N N . LEU A 1 105 ? -28.976 -6.652 15.988 1.00 96.19 105 LEU A N 1
ATOM 797 C CA . LEU A 1 105 ? -28.031 -6.097 15.015 1.00 96.19 105 LEU A CA 1
ATOM 798 C C . LEU A 1 105 ? -28.618 -5.987 13.598 1.00 96.19 105 LEU A C 1
ATOM 800 O O . LEU A 1 105 ? -27.882 -5.649 12.672 1.00 96.19 105 LEU A O 1
ATOM 804 N N . ALA A 1 106 ? -29.917 -6.249 13.411 1.00 95.31 106 ALA A N 1
ATOM 805 C CA . ALA A 1 106 ? -30.554 -6.318 12.094 1.00 95.31 106 ALA A CA 1
ATOM 806 C C . ALA A 1 106 ? -30.305 -5.061 11.240 1.00 95.31 106 ALA A C 1
ATOM 808 O O . ALA A 1 106 ? -29.909 -5.165 10.079 1.00 95.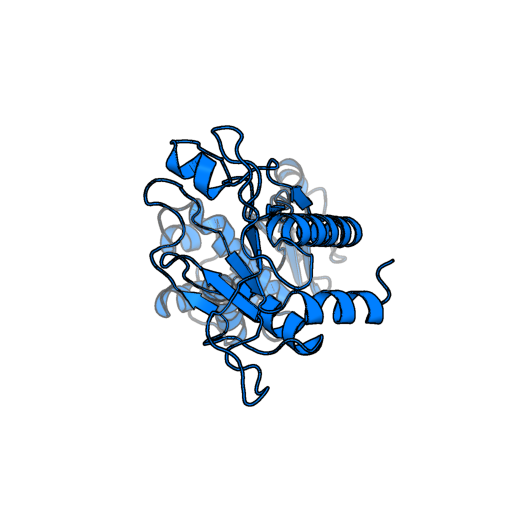31 106 ALA A O 1
ATOM 809 N N . ASP A 1 107 ? -30.446 -3.875 11.836 1.00 95.06 107 ASP A N 1
ATOM 810 C CA . ASP A 1 107 ? -30.204 -2.609 11.137 1.00 95.06 107 ASP A CA 1
ATOM 811 C C . ASP A 1 107 ? -28.734 -2.418 10.750 1.00 95.06 107 ASP A C 1
ATOM 813 O O . ASP A 1 107 ? -28.441 -1.823 9.715 1.00 95.06 107 ASP A O 1
ATOM 817 N N . LEU A 1 108 ? -27.789 -2.936 11.539 1.00 95.81 108 LEU A N 1
ATOM 818 C CA . LEU A 1 108 ? -26.371 -2.858 11.191 1.00 95.81 108 LEU A CA 1
ATOM 819 C C . LEU A 1 108 ? -26.043 -3.788 10.027 1.00 95.81 108 LEU A C 1
ATOM 821 O O . LEU A 1 108 ? -25.409 -3.338 9.081 1.00 95.81 108 LEU A O 1
ATOM 825 N N . TYR A 1 109 ? -26.549 -5.023 10.036 1.00 95.12 109 TYR A N 1
ATOM 826 C CA . TYR A 1 109 ? -26.381 -5.956 8.915 1.00 95.12 109 TYR A CA 1
ATOM 827 C C . TYR A 1 109 ? -27.019 -5.464 7.611 1.00 95.12 109 TYR A C 1
ATOM 829 O O . TYR A 1 109 ? -26.580 -5.847 6.531 1.00 95.12 109 TYR A O 1
ATOM 837 N N . LYS A 1 110 ? -28.051 -4.616 7.690 1.00 95.94 110 LYS A N 1
ATOM 838 C CA . LYS A 1 110 ? -28.665 -4.000 6.509 1.00 95.94 110 LYS A CA 1
ATOM 839 C C . LYS A 1 110 ? -27.786 -2.916 5.879 1.00 95.94 110 LYS A C 1
ATOM 841 O O . LYS A 1 110 ? -27.855 -2.709 4.672 1.00 95.94 110 LYS A O 1
ATOM 846 N N . ASN A 1 111 ? -27.008 -2.204 6.693 1.00 95.56 111 ASN A N 1
ATOM 847 C CA . ASN A 1 111 ? -26.286 -1.002 6.269 1.00 95.56 111 ASN A CA 1
ATOM 848 C C . ASN A 1 111 ? -24.767 -1.205 6.145 1.00 95.56 111 ASN A C 1
ATOM 850 O O . ASN A 1 111 ? -24.096 -0.379 5.523 1.00 95.56 111 ASN A O 1
ATOM 854 N N . TYR A 1 112 ? -24.229 -2.272 6.737 1.00 95.94 112 TYR A N 1
ATOM 855 C CA . TYR A 1 112 ? -22.797 -2.508 6.881 1.00 95.94 112 TYR A CA 1
ATOM 856 C C . TYR A 1 112 ? -22.440 -3.991 6.770 1.00 95.94 112 TYR A C 1
ATOM 858 O O . TYR A 1 112 ? -23.209 -4.872 7.162 1.00 95.94 112 TYR A O 1
ATOM 866 N N . ASP A 1 113 ? -21.209 -4.248 6.341 1.00 95.25 113 ASP A N 1
ATOM 867 C CA . ASP A 1 113 ? -20.573 -5.554 6.438 1.00 95.25 113 ASP A CA 1
ATOM 868 C C . ASP A 1 113 ? -20.176 -5.837 7.888 1.00 95.25 113 ASP A C 1
ATOM 870 O O . ASP A 1 113 ? -19.637 -4.972 8.586 1.00 95.25 113 ASP A O 1
ATOM 874 N N . TYR A 1 114 ? -20.381 -7.076 8.333 1.00 95.50 114 TYR A N 1
ATOM 875 C CA . TYR A 1 114 ? -19.786 -7.557 9.575 1.00 95.50 114 TYR A CA 1
ATOM 876 C C . TYR A 1 114 ? -18.312 -7.893 9.343 1.00 95.50 114 TYR A C 1
ATOM 878 O O . TYR A 1 114 ? -17.984 -8.754 8.523 1.00 95.50 114 TYR A O 1
ATOM 886 N N . LEU A 1 115 ? -17.430 -7.201 10.062 1.00 95.31 115 LEU A N 1
ATOM 887 C CA . LEU A 1 115 ? -15.979 -7.303 9.884 1.00 95.31 115 LEU A CA 1
ATOM 888 C C . LEU A 1 115 ? -15.361 -8.345 10.821 1.00 95.31 115 LEU A C 1
ATOM 890 O O . LEU A 1 115 ? -14.391 -9.009 10.465 1.00 95.31 115 LEU A O 1
ATOM 894 N N . GLY A 1 116 ? -15.941 -8.516 12.010 1.00 95.19 116 GLY A N 1
ATOM 895 C CA . GLY A 1 116 ? -15.474 -9.466 13.012 1.00 95.19 116 GLY A CA 1
ATOM 896 C C . GLY A 1 116 ? -15.743 -8.983 14.431 1.00 95.19 116 GLY A C 1
ATOM 897 O O . GLY A 1 116 ? -16.546 -8.077 14.660 1.00 95.19 116 GLY A O 1
ATOM 898 N N . SER A 1 117 ? -15.051 -9.585 15.391 1.00 96.31 117 SER A N 1
ATOM 899 C CA . SER A 1 117 ? -15.177 -9.247 16.806 1.00 96.31 117 SER A CA 1
ATOM 900 C C . SER A 1 117 ? -13.884 -9.484 17.562 1.00 96.31 117 SER A C 1
ATOM 902 O O . SER A 1 117 ? -13.155 -10.417 17.236 1.00 96.31 117 SER A O 1
ATOM 904 N N . ASP A 1 118 ? -13.681 -8.723 18.630 1.00 96.50 118 ASP A N 1
ATOM 905 C CA . ASP A 1 118 ? -12.621 -8.945 19.608 1.00 96.50 118 ASP A CA 1
ATOM 906 C C . ASP A 1 118 ? -13.249 -9.012 21.007 1.00 96.50 118 ASP A C 1
ATOM 908 O O . ASP A 1 118 ? -14.235 -8.332 21.301 1.00 96.50 118 ASP A O 1
ATOM 912 N N . SER A 1 119 ? -12.721 -9.869 21.881 1.00 94.44 119 SER A N 1
ATOM 913 C CA . SER A 1 119 ? -13.291 -10.081 23.214 1.00 94.44 119 SER A CA 1
ATOM 914 C C . SER A 1 119 ? -12.234 -10.455 24.248 1.00 94.44 119 SER A C 1
ATOM 916 O O . SER A 1 119 ? -11.118 -10.846 23.908 1.00 94.44 119 SER A O 1
ATOM 918 N N . VAL A 1 120 ? -12.598 -10.309 25.523 1.00 94.62 120 VAL A N 1
ATOM 919 C CA . VAL A 1 120 ? -11.859 -10.846 26.684 1.00 94.62 120 VAL A CA 1
ATOM 920 C C . VAL A 1 120 ? -12.674 -11.898 27.438 1.00 94.62 120 VAL A C 1
ATOM 922 O O . VAL A 1 120 ? -12.163 -12.571 28.326 1.00 94.62 120 VAL A O 1
ATOM 925 N N . SER A 1 121 ? -13.964 -12.026 27.117 1.00 92.62 121 SER A N 1
ATOM 926 C CA . SER A 1 121 ? -14.856 -13.090 27.581 1.00 92.62 121 SER A CA 1
ATOM 927 C C . SER A 1 121 ? -16.116 -13.116 26.713 1.00 92.62 121 SER A C 1
ATOM 929 O O . SER A 1 121 ? -16.373 -12.183 25.954 1.00 92.62 121 SER A O 1
ATOM 931 N N . THR A 1 122 ? -16.980 -14.106 26.918 1.00 88.50 122 THR A N 1
ATOM 932 C CA . THR A 1 122 ? -18.305 -14.173 26.275 1.00 88.50 122 THR A CA 1
ATOM 933 C C . THR A 1 122 ? -19.224 -12.994 26.622 1.00 88.50 122 THR A C 1
ATOM 935 O O . THR A 1 122 ? -20.199 -12.750 25.918 1.00 88.50 122 THR A O 1
ATOM 938 N N . ARG A 1 123 ? -18.916 -12.225 27.678 1.00 88.31 123 ARG A N 1
ATOM 939 C CA . ARG A 1 123 ? -19.710 -11.066 28.123 1.00 88.31 123 ARG A CA 1
ATOM 940 C C . ARG A 1 123 ? -19.101 -9.713 27.743 1.00 88.31 123 ARG A C 1
ATOM 942 O O . ARG A 1 123 ? -19.820 -8.716 27.690 1.00 88.31 123 ARG A O 1
ATOM 949 N N . TRP A 1 124 ? -17.797 -9.673 27.480 1.00 92.19 124 TRP A N 1
ATOM 950 C CA . TRP A 1 124 ? -17.038 -8.438 27.284 1.00 92.19 124 TRP A CA 1
ATOM 951 C C . TRP A 1 124 ? -16.240 -8.507 25.985 1.00 92.19 124 TRP A C 1
ATOM 953 O O . TRP A 1 124 ? -15.250 -9.233 25.889 1.00 92.19 124 TRP A O 1
ATOM 963 N N . GLY A 1 125 ? -16.687 -7.736 24.999 1.00 94.81 125 GLY A N 1
ATOM 964 C CA . GLY A 1 125 ? -16.154 -7.715 23.644 1.00 94.81 125 GLY A CA 1
ATOM 965 C C . GLY A 1 125 ? -16.863 -6.683 22.775 1.00 94.81 125 GLY A C 1
ATOM 966 O O . GLY A 1 125 ? -17.883 -6.119 23.189 1.00 94.81 125 GLY A O 1
ATOM 967 N N . HIS A 1 126 ? -16.331 -6.461 21.578 1.00 96.88 126 HIS A N 1
ATOM 968 C CA . HIS A 1 126 ? -16.894 -5.605 20.542 1.00 96.88 126 HIS A CA 1
ATOM 969 C C . HIS A 1 126 ? -17.133 -6.390 19.253 1.00 96.88 126 HIS A C 1
ATOM 971 O O . HIS A 1 126 ? -16.294 -7.180 18.830 1.00 96.88 126 HIS A O 1
ATOM 977 N N . PHE A 1 127 ? -18.281 -6.144 18.625 1.00 97.62 127 PHE A N 1
ATOM 978 C CA . PHE A 1 127 ? -18.580 -6.500 17.240 1.00 97.62 127 PHE A CA 1
ATOM 979 C C . PHE A 1 127 ? -18.286 -5.297 16.349 1.00 97.62 127 PHE A C 1
ATOM 981 O O . PHE A 1 127 ? -18.720 -4.193 16.682 1.00 97.62 127 PHE A O 1
ATOM 988 N N . TYR A 1 128 ? -17.611 -5.503 15.222 1.00 97.75 128 TYR A N 1
ATOM 989 C CA . TYR A 1 128 ? -17.207 -4.445 14.298 1.00 97.75 128 TYR A CA 1
ATOM 990 C C . TYR A 1 128 ? -18.001 -4.516 12.998 1.00 97.75 128 TYR A C 1
ATOM 992 O O . TYR A 1 128 ? -18.145 -5.580 12.390 1.00 97.75 128 TYR A O 1
ATOM 1000 N N . PHE A 1 129 ? -18.492 -3.359 12.568 1.00 97.69 129 PHE A N 1
ATOM 1001 C CA . PHE A 1 129 ? -19.290 -3.186 11.366 1.00 97.69 129 PHE A CA 1
ATOM 1002 C C . PHE A 1 129 ? -18.746 -2.030 10.538 1.00 97.69 129 PHE A C 1
ATOM 1004 O O . PHE A 1 129 ? -18.331 -0.995 11.071 1.00 97.69 129 PHE A O 1
ATOM 1011 N N . GLY A 1 130 ? -18.781 -2.180 9.223 1.00 96.00 130 GLY A N 1
ATOM 1012 C CA . GLY A 1 130 ? -18.345 -1.117 8.339 1.00 96.00 130 GLY A CA 1
ATOM 1013 C C . GLY A 1 130 ? -18.479 -1.468 6.874 1.00 96.00 130 GLY A C 1
ATOM 1014 O O . GLY A 1 130 ? -19.490 -2.031 6.465 1.00 96.00 130 GLY A O 1
ATOM 1015 N N . LYS A 1 131 ? -17.489 -1.089 6.075 1.00 94.25 131 LYS A N 1
ATOM 1016 C CA . LYS A 1 131 ? -17.443 -1.428 4.653 1.00 94.25 131 LYS A CA 1
ATOM 1017 C C . LYS A 1 131 ? -16.096 -2.039 4.352 1.00 94.25 131 LYS A C 1
ATOM 1019 O O . LYS A 1 131 ? -15.076 -1.427 4.677 1.00 94.25 131 LYS A O 1
ATOM 1024 N N . LYS A 1 132 ? -16.097 -3.218 3.736 1.00 88.50 132 LYS A N 1
ATOM 1025 C CA . LYS A 1 132 ? -14.873 -3.741 3.135 1.00 88.50 132 LYS A CA 1
ATOM 1026 C C . LYS A 1 132 ? -14.483 -2.804 2.006 1.00 88.50 132 LYS A C 1
ATOM 1028 O O . LYS A 1 132 ? -15.304 -2.482 1.148 1.00 88.50 132 LYS A O 1
ATOM 1033 N N . GLU A 1 133 ? -13.263 -2.306 2.058 1.00 78.00 133 GLU A N 1
ATOM 1034 C CA . GLU A 1 133 ? -12.718 -1.595 0.921 1.00 78.00 133 GLU A CA 1
ATOM 1035 C C . GLU A 1 133 ? -12.344 -2.642 -0.118 1.00 78.00 133 GLU A C 1
ATOM 1037 O O . GLU A 1 133 ? -11.774 -3.688 0.207 1.00 78.00 133 GLU A O 1
ATOM 1042 N N . GLU A 1 134 ? -12.686 -2.389 -1.381 1.00 64.94 134 GLU A N 1
ATOM 1043 C CA . GLU A 1 134 ? -12.071 -3.156 -2.452 1.00 64.94 134 GLU A CA 1
ATOM 1044 C C . GLU A 1 134 ? -10.570 -2.939 -2.318 1.00 64.94 134 GLU A C 1
ATOM 1046 O O . GLU A 1 134 ? -10.077 -1.819 -2.469 1.00 64.94 134 GLU A O 1
ATOM 1051 N N . LYS A 1 135 ? -9.849 -4.003 -1.958 1.00 58.50 135 LYS A N 1
ATOM 1052 C CA . LYS A 1 135 ? -8.397 -3.976 -1.904 1.00 58.50 135 LYS A CA 1
ATOM 1053 C C . LYS A 1 135 ? -7.937 -3.561 -3.293 1.00 58.50 135 LYS A C 1
ATOM 1055 O O . LYS A 1 135 ? -7.996 -4.370 -4.218 1.00 58.50 135 LYS A O 1
ATOM 1060 N N . LYS A 1 136 ? -7.514 -2.303 -3.447 1.00 59.59 136 LYS A N 1
ATOM 1061 C CA . LYS A 1 136 ? -6.842 -1.861 -4.663 1.00 59.59 136 LYS A CA 1
ATOM 1062 C C . LYS A 1 136 ? -5.611 -2.753 -4.753 1.00 59.59 136 LYS A C 1
ATOM 1064 O O . LYS A 1 136 ? -4.715 -2.675 -3.912 1.00 59.59 136 LYS A O 1
ATOM 1069 N N . MET A 1 137 ? -5.665 -3.740 -5.642 1.00 72.88 137 MET A N 1
ATOM 1070 C CA . MET A 1 137 ? -4.547 -4.650 -5.824 1.00 72.88 137 MET A CA 1
ATOM 1071 C C . MET A 1 137 ? -3.368 -3.794 -6.244 1.00 72.88 137 MET A C 1
ATOM 1073 O O . MET A 1 137 ? -3.522 -3.000 -7.167 1.00 72.88 137 MET A O 1
ATOM 1077 N N . PHE A 1 138 ? -2.235 -3.953 -5.562 1.00 83.69 138 PHE A N 1
ATOM 1078 C CA . PHE A 1 138 ? -1.006 -3.283 -5.958 1.00 83.69 138 PHE A CA 1
ATOM 1079 C C . PHE A 1 138 ? -0.757 -3.546 -7.444 1.00 83.69 138 PHE A C 1
ATOM 1081 O O . PHE A 1 138 ? -0.744 -4.706 -7.881 1.00 83.69 138 PHE A O 1
ATOM 1088 N N . ARG A 1 139 ? -0.596 -2.469 -8.206 1.00 87.69 139 ARG A N 1
ATOM 1089 C CA . ARG A 1 139 ? -0.298 -2.509 -9.630 1.00 87.69 139 ARG A CA 1
ATOM 1090 C C . ARG A 1 139 ? 1.036 -1.851 -9.896 1.00 87.69 139 ARG A C 1
ATOM 1092 O O . ARG A 1 139 ? 1.231 -0.689 -9.562 1.00 87.69 139 ARG A O 1
ATOM 1099 N N . MET A 1 140 ? 1.915 -2.564 -10.583 1.00 91.44 140 MET A N 1
ATOM 1100 C CA . MET A 1 140 ? 3.159 -2.003 -11.084 1.00 91.44 140 MET A CA 1
ATOM 1101 C C . MET A 1 140 ? 3.191 -1.954 -12.608 1.00 91.44 140 MET A C 1
ATOM 1103 O O . MET A 1 140 ? 2.545 -2.748 -13.293 1.00 91.44 140 MET A O 1
ATOM 1107 N N . LEU A 1 141 ? 3.979 -1.025 -13.128 1.00 92.31 141 LEU A N 1
ATOM 1108 C CA . LEU A 1 141 ? 4.310 -0.910 -14.538 1.00 92.31 141 LEU A CA 1
ATOM 1109 C C . LEU A 1 141 ? 5.814 -1.121 -14.708 1.00 92.31 141 LEU A C 1
ATOM 1111 O O . LEU A 1 141 ? 6.610 -0.494 -14.010 1.00 92.31 141 LEU A O 1
ATOM 1115 N N . VAL A 1 142 ? 6.205 -1.966 -15.659 1.00 93.00 142 VAL A N 1
ATOM 1116 C CA . VAL A 1 142 ? 7.610 -2.158 -16.033 1.00 93.00 142 VAL A CA 1
ATOM 1117 C C . VAL A 1 142 ? 7.893 -1.605 -17.426 1.00 93.00 142 VAL A C 1
ATOM 1119 O O . VAL A 1 142 ? 7.153 -1.839 -18.386 1.00 93.00 142 VAL A O 1
ATOM 1122 N N . MET A 1 143 ? 8.991 -0.865 -17.537 1.00 92.62 143 MET A N 1
ATOM 1123 C CA . MET A 1 143 ? 9.438 -0.175 -18.743 1.00 92.62 143 MET A CA 1
ATOM 1124 C C . MET A 1 143 ? 10.855 -0.629 -19.098 1.00 92.62 143 MET A C 1
ATOM 1126 O O . MET A 1 143 ? 11.664 -0.928 -18.221 1.00 92.62 143 MET A O 1
ATOM 1130 N N . ALA A 1 144 ? 11.155 -0.684 -20.393 1.00 91.81 144 ALA A N 1
ATOM 1131 C CA . ALA A 1 144 ? 12.511 -0.905 -20.882 1.00 91.81 144 ALA A CA 1
ATOM 1132 C C . ALA A 1 144 ? 13.054 0.406 -21.452 1.00 91.81 144 ALA A C 1
ATOM 1134 O O . ALA A 1 144 ? 12.368 1.059 -22.246 1.00 91.81 144 ALA A O 1
ATOM 1135 N N . GLY A 1 145 ? 14.283 0.748 -21.073 1.00 86.31 145 GLY A N 1
ATOM 1136 C CA . GLY A 1 145 ? 15.023 1.850 -21.663 1.00 86.31 145 GLY A CA 1
ATOM 1137 C C . GLY A 1 145 ? 15.351 1.608 -23.140 1.00 86.31 145 GLY A C 1
ATOM 1138 O O . GLY A 1 145 ? 15.440 0.467 -23.611 1.00 86.31 145 GLY A O 1
ATOM 1139 N N . HIS A 1 146 ? 15.578 2.704 -23.870 1.00 92.44 146 HIS A N 1
ATOM 1140 C CA . HIS A 1 146 ? 16.024 2.703 -25.270 1.00 92.44 146 HIS A CA 1
ATOM 1141 C C . HIS A 1 146 ? 15.096 1.939 -26.247 1.00 92.44 146 HIS A C 1
ATOM 1143 O O . HIS A 1 146 ? 13.957 1.571 -25.943 1.00 92.44 146 HIS A O 1
ATOM 1149 N N . GLY A 1 147 ? 15.570 1.726 -27.475 1.00 95.25 147 GLY A N 1
ATOM 1150 C CA . GLY A 1 147 ? 14.883 1.027 -28.556 1.00 95.25 147 GLY A CA 1
ATOM 1151 C C . GLY A 1 147 ? 14.329 1.962 -29.623 1.00 95.25 147 GLY A C 1
ATOM 1152 O O . GLY A 1 147 ? 14.985 2.920 -30.031 1.00 95.25 147 GLY A O 1
ATOM 1153 N N . ARG A 1 148 ? 13.127 1.676 -30.133 1.00 97.00 148 ARG A N 1
ATOM 1154 C CA . ARG A 1 148 ? 12.607 2.384 -31.310 1.00 97.00 148 ARG A CA 1
ATOM 1155 C C . ARG A 1 148 ? 12.196 3.820 -30.979 1.00 97.00 148 ARG A C 1
ATOM 1157 O O . ARG A 1 148 ? 11.276 4.042 -30.192 1.00 97.00 148 ARG A O 1
ATOM 1164 N N . ASN A 1 149 ? 12.861 4.778 -31.612 1.00 95.44 149 ASN A N 1
ATOM 1165 C CA . ASN A 1 149 ? 12.557 6.202 -31.538 1.00 95.44 149 ASN A CA 1
ATOM 1166 C C . ASN A 1 149 ? 11.260 6.537 -32.279 1.00 95.44 149 ASN A C 1
ATOM 1168 O O . ASN A 1 149 ? 10.776 5.772 -33.118 1.00 95.44 149 ASN A O 1
ATOM 1172 N N . GLN A 1 150 ? 10.709 7.718 -31.999 1.00 90.62 150 GLN A N 1
ATOM 1173 C CA . GLN A 1 150 ? 9.476 8.182 -32.640 1.00 90.62 150 GLN A CA 1
ATOM 1174 C C . GLN A 1 150 ? 9.616 8.379 -34.158 1.00 90.62 150 GLN A C 1
ATOM 1176 O O . GLN A 1 150 ? 8.650 8.183 -34.890 1.00 90.62 150 GLN A O 1
ATOM 1181 N N . ASP A 1 151 ? 10.813 8.715 -34.639 1.00 93.12 151 ASP A N 1
ATOM 1182 C CA . ASP A 1 151 ? 11.130 8.819 -36.070 1.00 93.12 151 ASP A CA 1
ATOM 1183 C C . ASP A 1 151 ? 11.353 7.452 -36.749 1.00 93.12 151 ASP A C 1
ATOM 1185 O O . ASP A 1 151 ? 11.609 7.376 -37.950 1.00 93.12 151 ASP A O 1
ATOM 1189 N N . GLY A 1 152 ? 11.242 6.360 -35.988 1.00 93.56 152 GLY A N 1
ATOM 1190 C CA . GLY A 1 152 ? 11.425 4.993 -36.455 1.00 93.56 152 GLY A CA 1
ATOM 1191 C C . GLY A 1 152 ? 12.866 4.487 -36.408 1.00 93.56 152 GLY A C 1
ATOM 1192 O O . GLY A 1 152 ? 13.054 3.295 -36.663 1.00 93.56 152 GLY A O 1
ATOM 1193 N N . SER A 1 153 ? 13.848 5.329 -36.063 1.00 96.62 153 SER A N 1
ATOM 1194 C CA . SER A 1 153 ? 15.237 4.907 -35.848 1.00 96.62 153 SER A CA 1
ATOM 1195 C C . SER A 1 153 ? 15.382 4.032 -34.595 1.00 96.62 153 SER A C 1
ATOM 1197 O O . SER A 1 153 ? 14.486 3.975 -33.750 1.00 96.62 153 SER A O 1
ATOM 1199 N N . TRP A 1 154 ? 16.499 3.310 -34.484 1.00 95.88 154 TRP A N 1
ATOM 1200 C CA . TRP A 1 154 ? 16.789 2.442 -33.341 1.00 95.88 154 TRP A CA 1
ATOM 1201 C C . TRP A 1 154 ? 17.892 3.046 -32.473 1.00 95.88 154 TRP A C 1
ATOM 1203 O O . TRP A 1 154 ? 18.998 3.282 -32.957 1.00 95.88 154 TRP A O 1
ATOM 1213 N N . ASP A 1 155 ? 17.584 3.281 -31.199 1.00 95.62 155 ASP A N 1
ATOM 1214 C CA . ASP A 1 155 ? 18.552 3.622 -30.162 1.00 95.62 155 ASP A CA 1
ATOM 1215 C C . ASP A 1 155 ? 18.949 2.339 -29.410 1.00 95.62 155 ASP A C 1
ATOM 1217 O O . ASP A 1 155 ? 18.118 1.788 -28.686 1.00 95.62 155 ASP A O 1
ATOM 1221 N N . PRO A 1 156 ? 20.181 1.831 -29.575 1.00 92.69 156 PRO A N 1
ATOM 1222 C CA . PRO A 1 156 ? 20.618 0.607 -28.911 1.00 92.69 156 PRO A CA 1
ATOM 1223 C C . PRO A 1 156 ? 20.955 0.809 -27.423 1.00 92.69 156 PRO A C 1
ATOM 1225 O O . PRO A 1 156 ? 21.152 -0.181 -26.715 1.00 92.69 156 PRO A O 1
ATOM 1228 N N . GLY A 1 157 ? 21.048 2.059 -26.951 1.00 90.00 157 GLY A N 1
ATOM 1229 C CA . GLY A 1 157 ? 21.648 2.388 -25.660 1.00 90.00 157 GLY A CA 1
ATOM 1230 C C . GLY A 1 157 ? 23.127 2.000 -25.595 1.00 90.00 157 GLY A C 1
ATOM 1231 O O . GLY A 1 157 ? 23.845 2.027 -26.601 1.00 90.00 157 GLY A O 1
ATOM 1232 N N . ALA A 1 158 ? 23.604 1.635 -24.407 1.00 85.38 158 ALA A N 1
ATOM 1233 C CA . ALA A 1 158 ? 24.939 1.083 -24.229 1.00 85.38 158 ALA A CA 1
ATOM 1234 C C . ALA A 1 158 ? 25.121 -0.229 -25.013 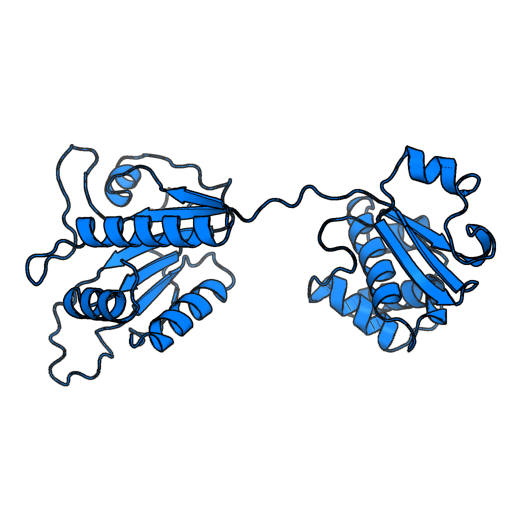1.00 85.38 158 ALA A C 1
ATOM 1236 O O . ALA A 1 158 ? 24.277 -1.123 -24.985 1.00 85.38 158 ALA A O 1
ATOM 1237 N N . VAL A 1 159 ? 26.270 -0.379 -25.675 1.00 85.50 159 VAL A N 1
ATOM 1238 C CA . VAL A 1 159 ? 26.632 -1.592 -26.422 1.00 85.50 159 VAL A CA 1
ATOM 1239 C C . VAL A 1 159 ? 27.940 -2.148 -25.879 1.00 85.50 159 VAL A C 1
ATOM 1241 O O . VAL A 1 159 ? 28.926 -1.424 -25.741 1.00 85.50 159 VAL A O 1
ATOM 1244 N N . GLY A 1 160 ? 27.969 -3.445 -25.585 1.00 77.19 160 GLY A N 1
ATOM 1245 C CA . GLY A 1 160 ? 29.144 -4.101 -25.023 1.00 77.19 160 GLY A CA 1
ATOM 1246 C C . GLY A 1 160 ? 29.091 -5.615 -25.178 1.00 77.19 160 GLY A C 1
ATOM 1247 O O . GLY A 1 160 ? 28.034 -6.228 -25.079 1.00 77.19 160 GLY A O 1
ATOM 1248 N N . CYS A 1 161 ? 30.242 -6.239 -25.438 1.00 78.69 161 CYS A N 1
ATOM 1249 C CA . CYS A 1 161 ? 30.367 -7.702 -25.532 1.00 78.69 161 CYS A CA 1
ATOM 1250 C C . CYS A 1 161 ? 29.366 -8.371 -26.506 1.00 78.69 161 CYS A C 1
ATOM 1252 O O . CYS A 1 161 ? 28.964 -9.509 -26.281 1.00 78.69 161 CYS A O 1
ATOM 1254 N N . GLY A 1 162 ? 28.965 -7.670 -27.573 1.00 84.50 162 GLY A N 1
ATOM 1255 C CA . GLY A 1 162 ? 27.997 -8.162 -28.562 1.00 84.50 162 GLY A CA 1
ATOM 1256 C C . GLY A 1 162 ? 26.522 -8.001 -28.176 1.00 84.50 162 GLY A C 1
ATOM 1257 O O . GLY A 1 162 ? 25.666 -8.473 -28.916 1.00 84.50 162 GLY A O 1
ATOM 1258 N N . TYR A 1 163 ? 26.217 -7.334 -27.061 1.00 85.75 163 TYR A N 1
ATOM 1259 C CA . TYR A 1 163 ? 24.854 -7.064 -26.599 1.00 85.75 163 TYR A CA 1
ATOM 1260 C C . TYR A 1 163 ? 24.521 -5.571 -26.680 1.00 85.75 163 TYR A C 1
ATOM 1262 O O . TYR A 1 163 ? 25.416 -4.729 -26.581 1.00 85.75 163 TYR A O 1
ATOM 1270 N N . GLN A 1 164 ? 23.231 -5.259 -26.828 1.00 92.69 164 GLN A N 1
ATOM 1271 C CA . GLN A 1 164 ? 22.670 -3.905 -26.767 1.00 92.69 164 GLN A CA 1
ATOM 1272 C C . GLN A 1 164 ? 21.824 -3.755 -25.498 1.00 92.69 164 GLN A C 1
ATOM 1274 O O . GLN A 1 164 ? 21.107 -4.680 -25.114 1.00 92.69 164 GLN A O 1
ATOM 1279 N N . GLU A 1 165 ? 21.913 -2.605 -24.834 1.00 89.44 165 GLU A N 1
ATOM 1280 C CA . GLU A 1 165 ? 21.133 -2.286 -23.636 1.00 89.44 165 GLU A CA 1
ATOM 1281 C C . GLU A 1 165 ? 19.641 -2.399 -23.924 1.00 89.44 165 GLU A C 1
ATOM 1283 O O . GLU A 1 165 ? 18.916 -2.989 -23.128 1.00 89.44 165 GLU A O 1
ATOM 1288 N N . ALA A 1 166 ? 19.203 -1.898 -25.082 1.00 94.12 166 ALA A N 1
ATOM 1289 C CA . ALA A 1 166 ? 17.815 -1.975 -25.512 1.00 94.12 166 ALA A CA 1
ATOM 1290 C C . ALA A 1 166 ? 17.273 -3.419 -25.480 1.00 94.12 166 ALA A C 1
ATOM 1292 O O . ALA A 1 166 ? 16.151 -3.640 -25.017 1.00 94.12 166 ALA A O 1
ATOM 1293 N N . ASP A 1 167 ? 18.061 -4.401 -25.920 1.00 95.19 167 ASP A N 1
ATOM 1294 C CA . ASP A 1 167 ? 17.647 -5.808 -25.948 1.00 95.19 167 ASP A CA 1
ATOM 1295 C C . ASP A 1 167 ? 17.622 -6.413 -24.536 1.00 95.19 167 ASP A C 1
ATOM 1297 O O . ASP A 1 167 ? 16.641 -7.046 -24.145 1.00 95.19 167 ASP A O 1
ATOM 1301 N N . LEU A 1 168 ? 18.662 -6.164 -23.732 1.00 90.56 168 LEU A N 1
ATOM 1302 C CA . LEU A 1 168 ? 18.752 -6.689 -22.363 1.00 90.56 168 LEU A CA 1
ATOM 1303 C C . LEU A 1 168 ? 17.711 -6.074 -21.419 1.00 90.56 168 LEU A C 1
ATOM 1305 O O . LEU A 1 168 ? 17.184 -6.761 -20.545 1.00 90.56 168 LEU A O 1
ATOM 1309 N N . ALA A 1 169 ? 17.391 -4.789 -21.587 1.00 89.56 169 ALA A N 1
ATOM 1310 C CA . ALA A 1 169 ? 16.350 -4.117 -20.815 1.00 89.56 169 ALA A CA 1
ATOM 1311 C C . ALA A 1 169 ? 14.973 -4.738 -21.077 1.00 89.56 169 ALA A C 1
ATOM 1313 O O . ALA A 1 169 ? 14.196 -4.929 -20.142 1.00 89.56 169 ALA A O 1
ATOM 1314 N N . ARG A 1 170 ? 14.687 -5.108 -22.332 1.00 95.31 170 ARG A N 1
ATOM 1315 C CA . ARG A 1 170 ? 13.458 -5.820 -22.714 1.00 95.31 170 ARG A CA 1
ATOM 1316 C C . ARG A 1 170 ? 13.426 -7.230 -22.136 1.00 95.31 170 ARG A C 1
ATOM 1318 O O . ARG A 1 170 ? 12.424 -7.598 -21.532 1.00 95.31 170 ARG A O 1
ATOM 1325 N N . GLU A 1 171 ? 14.530 -7.971 -22.244 1.00 95.06 171 GLU A N 1
ATOM 1326 C CA . GLU A 1 171 ? 14.656 -9.311 -21.657 1.00 95.06 171 GLU A CA 1
ATOM 1327 C C . GLU A 1 171 ? 14.384 -9.280 -20.145 1.00 95.06 171 GLU A C 1
ATOM 1329 O O . GLU A 1 171 ? 13.539 -10.023 -19.646 1.00 95.06 171 GLU A O 1
ATOM 1334 N N . LEU A 1 172 ? 15.032 -8.370 -19.408 1.00 90.88 172 LEU A N 1
ATOM 1335 C CA . LEU A 1 172 ? 14.816 -8.266 -17.969 1.00 90.88 172 LEU A CA 1
ATOM 1336 C C . LEU A 1 172 ? 13.392 -7.821 -17.621 1.00 90.88 172 LEU A C 1
ATOM 1338 O O . LEU A 1 172 ? 12.792 -8.384 -16.708 1.00 90.88 172 LEU A O 1
ATOM 1342 N N . ARG A 1 173 ? 12.844 -6.824 -18.322 1.00 94.31 173 ARG A N 1
ATOM 1343 C CA . ARG A 1 173 ? 11.461 -6.364 -18.127 1.00 94.31 173 ARG A CA 1
ATOM 1344 C C . ARG A 1 173 ? 10.479 -7.536 -18.213 1.00 94.31 173 ARG A C 1
ATOM 1346 O O . ARG A 1 173 ? 9.604 -7.669 -17.356 1.00 94.31 173 ARG A O 1
ATOM 1353 N N . ASP A 1 174 ? 10.651 -8.404 -19.205 1.00 95.25 174 ASP A N 1
ATOM 1354 C CA . ASP A 1 174 ? 9.774 -9.556 -19.427 1.00 95.25 174 ASP A CA 1
ATOM 1355 C C . ASP A 1 174 ? 9.965 -10.637 -18.343 1.00 95.25 174 ASP A C 1
ATOM 1357 O O . ASP A 1 174 ? 8.994 -11.261 -17.896 1.00 95.25 174 ASP A O 1
ATOM 1361 N N . LEU A 1 175 ? 11.191 -10.806 -17.831 1.00 94.25 175 LEU A N 1
ATOM 1362 C CA . LEU A 1 175 ? 11.465 -11.654 -16.664 1.00 94.25 175 LEU A CA 1
ATOM 1363 C C . LEU A 1 175 ? 10.820 -11.108 -15.381 1.00 94.25 175 LEU A C 1
ATOM 1365 O O . LEU A 1 175 ? 10.242 -11.886 -14.619 1.00 94.25 175 LEU A O 1
ATOM 1369 N N . ILE A 1 176 ? 10.859 -9.790 -15.150 1.00 90.88 176 ILE A N 1
ATOM 1370 C CA . ILE A 1 176 ? 10.197 -9.145 -14.003 1.00 90.88 176 ILE A CA 1
ATOM 1371 C C . ILE A 1 176 ? 8.684 -9.360 -14.085 1.00 90.88 176 ILE A C 1
ATOM 1373 O O . ILE A 1 176 ? 8.075 -9.777 -13.100 1.00 90.88 176 ILE A O 1
ATOM 1377 N N . LYS A 1 177 ? 8.080 -9.150 -15.263 1.00 94.06 177 LYS A N 1
ATOM 1378 C CA . LYS A 1 177 ? 6.657 -9.434 -15.502 1.00 94.06 177 LYS A CA 1
ATOM 1379 C C . LYS A 1 177 ? 6.312 -10.888 -15.177 1.00 94.06 177 LYS A C 1
ATOM 1381 O O . LYS A 1 177 ? 5.367 -11.145 -14.436 1.00 94.06 177 LYS A O 1
ATOM 1386 N N . THR A 1 178 ? 7.108 -11.830 -15.676 1.00 92.31 178 THR A N 1
ATOM 1387 C CA . THR A 1 178 ? 6.912 -13.265 -15.426 1.00 92.31 178 THR A CA 1
ATOM 1388 C C . THR A 1 178 ? 7.001 -13.601 -13.934 1.00 92.31 178 THR A C 1
ATOM 1390 O O . THR A 1 178 ? 6.204 -14.389 -13.423 1.00 92.31 178 THR A O 1
ATOM 1393 N N . ALA A 1 179 ? 7.956 -13.008 -13.213 1.00 87.00 179 ALA A N 1
ATOM 1394 C CA . ALA A 1 179 ? 8.099 -13.197 -11.773 1.00 87.00 179 ALA A CA 1
ATOM 1395 C C . ALA A 1 179 ? 6.918 -12.596 -10.990 1.00 87.00 179 ALA A C 1
ATOM 1397 O O . ALA A 1 179 ? 6.400 -13.247 -10.083 1.00 87.00 179 ALA A O 1
ATOM 1398 N N . ALA A 1 180 ? 6.454 -11.402 -11.372 1.00 86.88 180 ALA A N 1
ATOM 1399 C CA . ALA A 1 180 ? 5.293 -10.750 -10.769 1.00 86.88 180 ALA A CA 1
ATOM 1400 C C . ALA A 1 180 ? 4.012 -11.579 -10.955 1.00 86.88 180 ALA A C 1
ATOM 1402 O O . ALA A 1 180 ? 3.284 -11.804 -9.988 1.00 86.88 180 ALA A O 1
ATOM 1403 N N . ASP A 1 181 ? 3.789 -12.125 -12.154 1.00 85.31 181 ASP A N 1
ATOM 1404 C CA . ASP A 1 181 ? 2.637 -12.987 -12.439 1.00 85.31 181 ASP A CA 1
ATOM 1405 C C . ASP A 1 181 ? 2.642 -14.254 -11.587 1.00 85.31 181 ASP A C 1
ATOM 1407 O O . ASP A 1 181 ? 1.621 -14.623 -11.005 1.00 85.31 181 ASP A O 1
ATOM 1411 N N . ARG A 1 182 ? 3.807 -14.902 -11.452 1.00 80.44 182 ARG A N 1
ATOM 1412 C CA . ARG A 1 182 ? 3.970 -16.075 -10.576 1.00 80.44 182 ARG A CA 1
ATOM 1413 C C . ARG A 1 182 ? 3.700 -15.741 -9.108 1.00 80.44 182 ARG A C 1
ATOM 1415 O O . ARG A 1 182 ? 3.238 -16.607 -8.370 1.00 80.44 182 ARG A O 1
ATOM 1422 N N . ALA A 1 183 ? 3.973 -14.506 -8.694 1.00 79.38 183 ALA A N 1
ATOM 1423 C CA . ALA A 1 183 ? 3.696 -14.006 -7.352 1.00 79.38 183 ALA A CA 1
ATOM 1424 C C . ALA A 1 183 ? 2.255 -13.481 -7.171 1.00 79.38 183 ALA A C 1
ATOM 1426 O O . ALA A 1 183 ? 1.896 -13.073 -6.067 1.00 79.38 183 ALA A O 1
ATOM 1427 N N . GLY A 1 184 ? 1.423 -13.480 -8.222 1.00 81.12 184 GLY A N 1
ATOM 1428 C CA . GLY A 1 184 ? 0.062 -12.937 -8.180 1.00 81.12 184 GLY A CA 1
ATOM 1429 C C . GLY A 1 184 ? 0.002 -11.409 -8.049 1.00 81.12 184 GLY A C 1
ATOM 1430 O O . GLY A 1 184 ? -0.988 -10.872 -7.552 1.00 81.12 184 GLY A O 1
ATOM 1431 N N . VAL A 1 185 ? 1.060 -10.708 -8.463 1.00 86.44 185 VAL A N 1
ATOM 1432 C CA . VAL A 1 185 ? 1.164 -9.245 -8.426 1.00 86.44 185 VAL A CA 1
ATOM 1433 C C . VAL A 1 185 ? 0.725 -8.668 -9.770 1.00 86.44 185 VAL A C 1
ATOM 1435 O O . VAL A 1 185 ? 1.213 -9.088 -10.817 1.00 86.44 185 VAL A O 1
ATOM 1438 N N . GLY A 1 186 ? -0.177 -7.681 -9.753 1.00 89.81 186 GLY A N 1
ATOM 1439 C CA . GLY A 1 186 ? -0.600 -6.992 -10.971 1.00 89.81 186 GLY A CA 1
ATOM 1440 C C . GLY A 1 186 ? 0.569 -6.222 -11.580 1.00 89.81 186 GLY A C 1
ATOM 1441 O O . GLY A 1 186 ? 1.018 -5.235 -11.005 1.00 89.81 186 GLY A O 1
ATOM 1442 N N . CYS A 1 187 ? 1.064 -6.660 -12.732 1.00 93.69 187 CYS A N 1
ATOM 1443 C CA . CYS A 1 187 ? 2.194 -6.041 -13.415 1.00 93.69 187 CYS A CA 1
ATOM 1444 C C . CYS A 1 187 ? 1.868 -5.880 -14.898 1.00 93.69 187 CYS A C 1
ATOM 1446 O O . CYS A 1 187 ? 1.491 -6.859 -15.539 1.00 93.69 187 CYS A O 1
ATOM 1448 N N . ASP A 1 188 ? 2.031 -4.674 -15.437 1.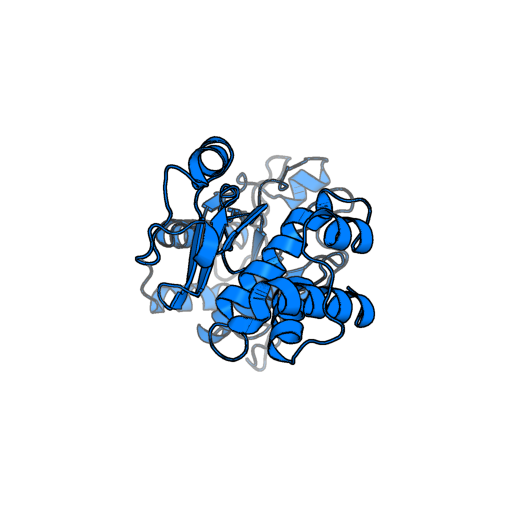00 95.75 188 ASP A N 1
ATOM 1449 C CA . ASP A 1 188 ? 1.854 -4.380 -16.860 1.00 95.75 188 ASP A CA 1
ATOM 1450 C C . ASP A 1 188 ? 3.196 -4.031 -17.505 1.00 95.75 188 ASP A C 1
ATOM 1452 O O . ASP A 1 188 ? 4.088 -3.469 -16.870 1.00 95.75 188 ASP A O 1
ATOM 1456 N N . ILE A 1 189 ? 3.325 -4.328 -18.797 1.00 96.19 189 ILE A N 1
ATOM 1457 C CA . ILE A 1 189 ? 4.463 -3.910 -19.617 1.00 96.19 189 ILE A CA 1
ATOM 1458 C C . ILE A 1 189 ? 4.073 -2.641 -20.377 1.00 96.19 189 ILE A C 1
ATOM 1460 O O . ILE A 1 189 ? 3.057 -2.619 -21.075 1.00 96.19 189 ILE A O 1
ATOM 1464 N N . ALA A 1 190 ? 4.886 -1.588 -20.272 1.00 92.25 190 ALA A N 1
ATOM 1465 C CA . ALA A 1 190 ? 4.697 -0.386 -21.078 1.00 92.25 190 ALA A CA 1
ATOM 1466 C C . ALA A 1 190 ? 4.906 -0.669 -22.579 1.00 92.25 190 ALA A C 1
ATOM 1468 O O . ALA A 1 190 ? 5.666 -1.577 -22.930 1.00 92.25 190 ALA A O 1
ATOM 1469 N N . PRO A 1 191 ? 4.282 0.114 -23.484 1.00 94.00 191 PRO A N 1
ATOM 1470 C CA . PRO A 1 191 ? 4.443 -0.079 -24.921 1.00 94.00 191 PRO A CA 1
ATOM 1471 C C . PRO A 1 191 ? 5.911 -0.090 -25.345 1.00 94.00 191 PRO A C 1
ATOM 1473 O O . PRO A 1 191 ? 6.705 0.720 -24.874 1.00 94.00 191 PRO A O 1
ATOM 1476 N N . ASP A 1 192 ? 6.267 -0.996 -26.251 1.00 94.62 192 ASP A N 1
ATOM 1477 C CA . ASP A 1 192 ? 7.657 -1.178 -26.655 1.00 94.62 192 ASP A CA 1
ATOM 1478 C C . ASP A 1 192 ? 8.156 -0.028 -27.547 1.00 94.62 192 ASP A C 1
ATOM 1480 O O . ASP A 1 192 ? 7.814 0.061 -28.729 1.00 94.62 192 ASP A O 1
ATOM 1484 N N . ARG A 1 193 ? 8.946 0.879 -26.962 1.00 92.94 193 ARG A N 1
ATOM 1485 C CA . ARG A 1 193 ? 9.531 2.059 -27.617 1.00 92.94 193 ARG A CA 1
ATOM 1486 C C . ARG A 1 193 ? 10.640 2.669 -26.769 1.00 92.94 193 ARG A C 1
ATOM 1488 O O . ARG A 1 193 ? 10.731 2.402 -25.574 1.00 92.94 193 ARG A O 1
ATOM 1495 N N . ASN A 1 194 ? 11.400 3.577 -27.372 1.00 92.62 194 ASN A N 1
ATOM 1496 C CA . ASN A 1 194 ? 12.217 4.521 -26.625 1.00 92.62 194 ASN A CA 1
ATOM 1497 C C . ASN A 1 194 ? 11.313 5.587 -25.980 1.00 92.62 194 ASN A C 1
ATOM 1499 O O . ASN A 1 194 ? 10.848 6.521 -26.645 1.00 92.62 194 ASN A O 1
ATOM 1503 N N . HIS A 1 195 ? 11.053 5.439 -24.680 1.00 86.12 195 HIS A N 1
ATOM 1504 C CA . HIS A 1 195 ? 10.184 6.339 -23.920 1.00 86.12 195 HIS A CA 1
ATOM 1505 C C . HIS A 1 195 ? 10.739 7.762 -23.850 1.00 86.12 195 HIS A C 1
ATOM 1507 O O . HIS A 1 195 ? 9.975 8.713 -24.008 1.00 86.12 195 HIS A O 1
ATOM 1513 N N . TYR A 1 196 ? 12.062 7.924 -23.744 1.00 85.31 196 TYR A N 1
ATOM 1514 C CA . TYR A 1 196 ? 12.702 9.236 -23.803 1.00 85.31 196 TYR A CA 1
ATOM 1515 C C . TYR A 1 196 ? 12.387 9.958 -25.120 1.00 85.31 196 TYR A C 1
ATOM 1517 O O . TYR A 1 196 ? 11.921 11.096 -25.104 1.00 85.31 196 TYR A O 1
ATOM 1525 N N . SER A 1 197 ? 12.577 9.287 -26.263 1.00 88.44 197 SER A N 1
ATOM 1526 C CA . SER A 1 197 ? 12.276 9.858 -27.586 1.00 88.44 197 SER A CA 1
ATOM 1527 C C . SER A 1 197 ? 10.798 10.244 -27.725 1.00 88.44 197 SER A C 1
ATOM 1529 O O . SER A 1 197 ? 10.491 11.362 -28.140 1.00 88.44 197 SER A O 1
ATOM 1531 N N . TYR A 1 198 ? 9.888 9.356 -27.312 1.00 88.25 198 TYR A N 1
ATOM 1532 C CA . TYR A 1 198 ? 8.441 9.591 -27.347 1.00 88.25 198 TYR A CA 1
ATOM 1533 C C . TYR A 1 198 ? 8.024 10.806 -26.505 1.00 88.25 198 TYR A C 1
ATOM 1535 O O . TYR A 1 198 ? 7.277 11.673 -26.960 1.00 88.25 198 TYR A O 1
ATOM 1543 N N . PHE A 1 199 ? 8.546 10.907 -25.283 1.00 83.50 199 PHE A N 1
ATOM 1544 C CA . PHE A 1 199 ? 8.259 12.017 -24.382 1.00 83.50 199 PHE A CA 1
ATOM 1545 C C . PHE A 1 199 ? 8.887 13.338 -24.849 1.00 83.50 199 PHE A C 1
ATOM 1547 O O . PHE A 1 199 ? 8.238 14.383 -24.777 1.00 83.50 199 PHE A O 1
ATOM 1554 N N . LYS A 1 200 ? 10.109 13.317 -25.409 1.00 84.31 200 LYS A N 1
ATOM 1555 C CA . LYS A 1 200 ? 10.752 14.507 -26.010 1.00 84.31 200 LYS A CA 1
ATOM 1556 C C . LYS A 1 200 ? 9.914 15.142 -27.110 1.00 84.31 200 LYS A C 1
ATOM 1558 O O . LYS A 1 200 ? 9.967 16.359 -27.271 1.00 84.31 200 LYS A O 1
ATOM 1563 N N . ALA A 1 201 ? 9.180 14.335 -27.864 1.00 87.94 201 ALA A N 1
ATOM 1564 C CA . ALA A 1 201 ? 8.347 14.783 -28.971 1.00 87.94 201 ALA A CA 1
ATOM 1565 C C . ALA A 1 201 ? 6.886 15.062 -28.559 1.00 87.94 201 ALA A C 1
ATOM 1567 O O . ALA A 1 201 ? 6.012 15.190 -29.414 1.00 87.94 201 ALA A O 1
ATOM 1568 N N . GLY A 1 202 ? 6.626 15.218 -27.255 1.00 83.69 202 GLY A N 1
ATOM 1569 C CA . GLY A 1 202 ? 5.328 15.639 -26.719 1.00 83.69 202 GLY A CA 1
ATOM 1570 C C . GLY A 1 202 ? 4.346 14.498 -26.460 1.00 83.69 202 GLY A C 1
ATOM 1571 O O . GLY A 1 202 ? 3.179 14.757 -26.172 1.00 83.69 202 GLY A O 1
ATOM 1572 N N . GLY A 1 203 ? 4.798 13.244 -26.551 1.00 81.44 203 GLY A N 1
ATOM 1573 C CA . GLY A 1 203 ? 4.010 12.088 -26.153 1.00 81.44 203 GLY A CA 1
ATOM 1574 C C . GLY A 1 203 ? 3.610 12.143 -24.678 1.00 81.44 203 GLY A C 1
ATOM 1575 O O . GLY A 1 203 ? 4.320 12.692 -23.837 1.00 81.44 203 GLY A O 1
ATOM 1576 N N . GLN A 1 204 ? 2.467 11.545 -24.356 1.00 82.81 204 GLN A N 1
ATOM 1577 C CA . GLN A 1 204 ? 1.984 11.392 -22.985 1.00 82.81 204 GLN A CA 1
ATOM 1578 C C . GLN A 1 204 ? 1.700 9.923 -22.695 1.00 82.81 204 GLN A C 1
ATOM 1580 O O . GLN A 1 204 ? 1.350 9.154 -23.598 1.00 82.81 204 GLN A O 1
ATOM 1585 N N . TYR A 1 205 ? 1.882 9.529 -21.440 1.00 80.50 205 TYR A N 1
ATOM 1586 C CA . TYR A 1 205 ? 1.547 8.198 -20.964 1.00 80.50 205 TYR A CA 1
ATOM 1587 C C . TYR A 1 205 ? 0.989 8.310 -19.549 1.00 80.50 205 TYR A C 1
ATOM 1589 O O . TYR A 1 205 ? 1.653 8.844 -18.663 1.00 80.50 205 TYR A O 1
ATOM 1597 N N . ASP A 1 206 ? -0.259 7.884 -19.376 1.00 81.06 206 ASP A N 1
ATOM 1598 C CA . ASP A 1 206 ? -0.930 7.932 -18.084 1.00 81.06 206 ASP A CA 1
ATOM 1599 C C . ASP A 1 206 ? -0.475 6.750 -17.229 1.00 81.06 206 ASP A C 1
ATOM 1601 O O . ASP A 1 206 ? -0.698 5.589 -17.575 1.00 81.06 206 ASP A O 1
ATOM 1605 N N . VAL A 1 207 ? 0.182 7.069 -16.117 1.00 79.00 207 VAL A N 1
ATOM 1606 C CA . VAL A 1 207 ? 0.659 6.095 -15.132 1.00 79.00 207 VAL A CA 1
ATOM 1607 C C . VAL A 1 207 ? -0.117 6.168 -13.815 1.00 79.00 207 VAL A C 1
ATOM 1609 O O . VAL A 1 207 ? 0.217 5.467 -12.867 1.00 79.00 207 VAL A O 1
ATOM 1612 N N . SER A 1 208 ? -1.181 6.975 -13.743 1.00 76.44 208 SER A N 1
ATOM 1613 C CA . SER A 1 208 ? -1.942 7.217 -12.507 1.00 76.44 208 SER A CA 1
ATOM 1614 C C . SER A 1 208 ? -2.662 5.983 -11.951 1.00 76.44 208 SER A C 1
ATOM 1616 O O . SER A 1 208 ? -3.068 5.962 -10.787 1.00 76.44 208 SER A O 1
ATOM 1618 N N . SER A 1 209 ? -2.825 4.939 -12.768 1.00 81.25 209 SER A N 1
ATOM 1619 C CA . SER A 1 209 ? -3.402 3.659 -12.357 1.00 81.25 209 SER A CA 1
ATOM 1620 C C . SER A 1 209 ? -2.411 2.702 -11.691 1.00 81.25 209 SER A C 1
ATOM 1622 O O . SER A 1 209 ? -2.838 1.625 -11.273 1.00 81.25 209 SER A O 1
ATOM 1624 N N . TYR A 1 210 ? -1.121 3.041 -11.645 1.00 82.50 210 TYR A N 1
ATOM 1625 C CA . TYR A 1 210 ? -0.072 2.204 -11.064 1.00 82.50 210 TYR A CA 1
ATOM 1626 C C . TYR A 1 210 ? 0.404 2.785 -9.736 1.00 82.50 210 TYR A C 1
ATOM 1628 O O . TYR A 1 210 ? 0.560 3.994 -9.591 1.00 82.50 210 TYR A O 1
ATOM 1636 N N . ASP A 1 211 ? 0.654 1.900 -8.780 1.00 84.56 211 ASP A N 1
ATOM 1637 C CA . ASP A 1 211 ? 1.221 2.225 -7.474 1.00 84.56 211 ASP A CA 1
ATOM 1638 C C . ASP A 1 211 ? 2.757 2.295 -7.533 1.00 84.56 211 ASP A C 1
ATOM 1640 O O . ASP A 1 211 ? 3.383 2.888 -6.659 1.00 84.56 211 ASP A O 1
ATOM 1644 N N . TYR A 1 212 ? 3.371 1.692 -8.561 1.00 86.25 212 TYR A N 1
ATOM 1645 C CA . TYR A 1 212 ? 4.817 1.713 -8.780 1.00 86.25 212 TYR A CA 1
ATOM 1646 C C . TYR A 1 212 ? 5.181 1.624 -10.266 1.00 86.25 212 TYR A C 1
ATOM 1648 O O . TYR A 1 212 ? 4.584 0.844 -11.010 1.00 86.25 212 TYR A O 1
ATOM 1656 N N . VAL A 1 213 ? 6.199 2.368 -10.701 1.00 87.25 213 VAL A N 1
ATOM 1657 C CA . VAL A 1 213 ? 6.749 2.267 -12.061 1.00 87.25 213 VAL A CA 1
ATOM 1658 C C . VAL A 1 213 ? 8.251 2.030 -11.984 1.00 87.25 213 VAL A C 1
ATOM 1660 O O . VAL A 1 213 ? 8.973 2.769 -11.317 1.00 87.25 213 VAL A O 1
ATOM 1663 N N . LEU A 1 214 ? 8.714 1.004 -12.695 1.00 90.25 214 LEU A N 1
ATOM 1664 C CA . LEU A 1 214 ? 10.119 0.624 -12.784 1.00 90.25 214 LEU A CA 1
ATOM 1665 C C . LEU A 1 214 ? 10.582 0.695 -14.239 1.00 90.25 214 LEU A C 1
ATOM 1667 O O . LEU A 1 214 ? 10.085 -0.055 -15.081 1.00 90.25 214 LEU A O 1
ATOM 1671 N N . GLU A 1 215 ? 11.563 1.543 -14.532 1.00 89.25 215 GLU A N 1
ATOM 1672 C CA . GLU A 1 215 ? 12.261 1.558 -15.819 1.00 89.25 215 GLU A CA 1
ATOM 1673 C C . GLU A 1 215 ? 13.633 0.890 -15.694 1.00 89.25 215 GLU A C 1
ATOM 1675 O O . GLU A 1 215 ? 14.420 1.185 -14.795 1.00 89.25 215 GLU A O 1
ATOM 1680 N N . VAL A 1 216 ? 13.925 -0.041 -16.601 1.00 88.12 216 VAL A N 1
ATOM 1681 C CA . VAL A 1 216 ? 15.174 -0.808 -16.606 1.00 88.12 216 VAL A CA 1
ATOM 1682 C C . VAL A 1 216 ? 16.161 -0.226 -17.608 1.00 88.12 216 VAL A C 1
ATOM 1684 O O . VAL A 1 216 ? 15.840 -0.068 -18.786 1.00 88.12 216 VAL A O 1
ATOM 1687 N N . HIS A 1 217 ? 17.395 -0.023 -17.152 1.00 87.06 217 HIS A N 1
ATOM 1688 C CA . HIS A 1 217 ? 18.529 0.440 -17.942 1.00 87.06 217 HIS A CA 1
ATOM 1689 C C . HIS A 1 217 ? 19.810 -0.356 -17.633 1.00 87.06 217 HIS A C 1
ATOM 1691 O O . HIS A 1 217 ? 20.017 -0.867 -16.529 1.00 87.06 217 HIS A O 1
ATOM 1697 N N . PHE A 1 218 ? 20.722 -0.400 -18.602 1.00 83.69 218 PHE A N 1
ATOM 1698 C CA . PHE A 1 218 ? 22.062 -0.972 -18.461 1.00 83.69 218 PHE A CA 1
ATOM 1699 C C . PHE A 1 218 ? 23.096 0.078 -18.821 1.00 83.69 218 PHE A C 1
ATOM 1701 O O . PHE A 1 218 ? 23.281 0.410 -19.983 1.00 83.69 218 PHE A O 1
ATOM 1708 N N . ASN A 1 219 ? 23.798 0.607 -17.828 1.00 75.69 219 ASN A N 1
ATOM 1709 C CA . ASN A 1 219 ? 24.657 1.754 -18.064 1.00 75.69 219 ASN A CA 1
ATOM 1710 C C . ASN A 1 219 ? 26.065 1.352 -18.528 1.00 75.69 219 ASN A C 1
ATOM 1712 O O . ASN A 1 219 ? 26.587 0.281 -18.196 1.00 75.69 219 ASN A O 1
ATOM 1716 N N . ALA A 1 220 ? 26.708 2.261 -19.258 1.00 72.00 220 ALA A N 1
ATOM 1717 C CA . ALA A 1 220 ? 28.114 2.179 -19.621 1.00 72.00 220 ALA A CA 1
ATOM 1718 C C . ALA A 1 220 ? 28.922 3.240 -18.868 1.00 72.00 220 ALA A C 1
ATOM 1720 O O . ALA A 1 220 ? 28.467 4.357 -18.638 1.00 72.00 220 ALA A O 1
ATOM 1721 N N . SER A 1 221 ? 30.155 2.891 -18.511 1.00 67.94 221 SER A N 1
ATOM 1722 C CA . SER A 1 221 ? 31.140 3.844 -18.005 1.00 67.94 221 SER A CA 1
ATOM 1723 C C . SER A 1 221 ? 32.318 3.890 -18.968 1.00 67.94 221 SER A C 1
ATOM 1725 O O . SER A 1 221 ? 32.845 2.846 -19.354 1.00 67.94 221 SER A O 1
ATOM 1727 N N . ALA A 1 222 ? 32.735 5.100 -19.344 1.00 63.38 222 ALA A N 1
ATOM 1728 C CA . ALA A 1 222 ? 33.968 5.316 -20.100 1.00 63.38 222 ALA A CA 1
ATOM 1729 C C . ALA A 1 222 ? 35.222 5.069 -19.239 1.00 63.38 222 ALA A C 1
ATOM 1731 O O . ALA A 1 222 ? 36.314 4.874 -19.769 1.00 63.38 222 ALA A O 1
ATOM 1732 N N . THR A 1 223 ? 35.070 5.056 -17.913 1.00 63.59 223 THR A N 1
ATOM 1733 C CA . THR A 1 223 ? 36.163 4.811 -16.976 1.00 63.59 223 THR A CA 1
ATOM 1734 C C . THR A 1 223 ? 36.347 3.311 -16.781 1.00 63.59 223 THR A C 1
ATOM 1736 O O . THR A 1 223 ? 35.474 2.614 -16.260 1.00 63.59 223 THR A O 1
ATOM 1739 N N . SER A 1 224 ? 37.512 2.805 -17.183 1.00 59.12 224 SER A N 1
ATOM 1740 C CA . SER A 1 224 ? 37.922 1.435 -16.885 1.00 59.12 224 SER A CA 1
ATOM 1741 C C . SER A 1 224 ? 38.083 1.251 -15.375 1.00 59.12 224 SER A C 1
ATOM 1743 O O . SER A 1 224 ? 38.879 1.955 -14.757 1.00 59.12 224 SER A O 1
ATOM 1745 N N . ASP A 1 225 ? 37.381 0.276 -14.801 1.00 58.91 225 ASP A N 1
ATOM 1746 C CA . ASP A 1 225 ? 37.643 -0.213 -13.443 1.00 58.91 225 ASP A CA 1
ATOM 1747 C C . ASP A 1 225 ? 38.929 -1.050 -13.457 1.00 58.91 225 ASP A C 1
ATOM 1749 O O . ASP A 1 225 ? 38.902 -2.262 -13.663 1.00 58.91 225 ASP A O 1
ATOM 1753 N N . GLN A 1 226 ? 40.065 -0.359 -13.363 1.00 54.84 226 GLN A N 1
ATOM 1754 C CA . GLN A 1 226 ? 41.406 -0.950 -13.436 1.00 54.84 226 GLN A CA 1
ATOM 1755 C C . GLN A 1 226 ? 41.736 -1.792 -12.199 1.00 54.84 226 GLN A C 1
ATOM 1757 O O . GLN A 1 226 ? 42.592 -2.670 -12.274 1.00 54.84 226 GLN A O 1
ATOM 1762 N N . VAL A 1 227 ? 41.062 -1.525 -11.078 1.00 61.22 227 VAL A N 1
ATOM 1763 C CA . VAL A 1 227 ? 41.284 -2.192 -9.789 1.00 61.22 227 VAL A CA 1
ATOM 1764 C C . VAL A 1 227 ? 40.321 -3.373 -9.603 1.00 61.22 227 VAL A C 1
ATOM 1766 O O . VAL A 1 227 ? 40.607 -4.282 -8.828 1.00 61.22 227 VAL A O 1
ATOM 1769 N N . GLY A 1 228 ? 39.215 -3.407 -10.352 1.00 57.41 228 GLY A N 1
ATOM 1770 C CA . GLY A 1 228 ? 38.188 -4.443 -10.255 1.00 57.41 228 GLY A CA 1
ATOM 1771 C C . GLY A 1 228 ? 37.380 -4.351 -8.961 1.00 57.41 228 GLY A C 1
ATOM 1772 O O . GLY A 1 228 ? 36.867 -5.369 -8.494 1.00 57.41 228 GLY A O 1
ATOM 1773 N N . ASP A 1 229 ? 37.316 -3.165 -8.349 1.00 61.69 229 ASP A N 1
ATOM 1774 C CA . ASP A 1 229 ? 36.686 -2.963 -7.041 1.00 61.69 229 ASP A CA 1
ATOM 1775 C C . ASP A 1 229 ? 35.154 -2.857 -7.120 1.00 61.69 229 ASP A C 1
ATOM 1777 O O . ASP A 1 229 ? 34.468 -2.973 -6.102 1.00 61.69 229 ASP A O 1
ATOM 1781 N N . GLY A 1 230 ? 34.605 -2.691 -8.329 1.00 57.59 230 GLY A N 1
ATOM 1782 C CA . GLY A 1 230 ? 33.171 -2.595 -8.570 1.00 57.59 230 GLY A CA 1
ATOM 1783 C C . GLY A 1 230 ? 32.523 -1.287 -8.103 1.00 57.59 230 GLY A C 1
ATOM 1784 O O . GLY A 1 230 ? 31.322 -1.131 -8.294 1.00 57.59 230 GLY A O 1
ATOM 1785 N N . GLN A 1 231 ? 33.271 -0.319 -7.558 1.00 56.53 231 GLN A N 1
ATOM 1786 C CA . GLN A 1 231 ? 32.727 0.961 -7.061 1.00 56.53 231 GLN A CA 1
ATOM 1787 C C . GLN A 1 231 ? 32.086 1.793 -8.188 1.00 56.53 231 GLN A C 1
ATOM 1789 O O . GLN A 1 231 ? 31.082 2.482 -8.000 1.00 56.53 231 GLN A O 1
ATOM 1794 N N . LEU A 1 232 ? 32.651 1.691 -9.396 1.00 57.03 232 LEU A N 1
ATOM 1795 C CA . LEU A 1 232 ? 32.130 2.306 -10.625 1.00 57.03 232 LEU A CA 1
ATOM 1796 C C . LEU A 1 232 ? 31.226 1.360 -11.438 1.00 57.03 232 LEU A C 1
ATOM 1798 O O . LEU A 1 232 ? 30.701 1.764 -12.477 1.00 57.03 232 LEU A O 1
ATOM 1802 N N . LYS A 1 233 ? 31.087 0.095 -11.016 1.00 65.88 233 LYS A N 1
ATOM 1803 C CA . LYS A 1 233 ? 30.409 -0.985 -11.747 1.00 65.88 233 LYS A CA 1
ATOM 1804 C C . LYS A 1 233 ? 29.499 -1.775 -10.803 1.00 65.88 233 LYS A C 1
ATOM 1806 O O . LYS A 1 233 ? 29.898 -2.788 -10.235 1.00 65.88 233 LYS A O 1
ATOM 1811 N N . GLY A 1 234 ? 28.261 -1.321 -10.669 1.00 74.62 234 GLY A N 1
ATOM 1812 C CA . GLY A 1 234 ? 27.278 -1.916 -9.770 1.00 74.62 234 GLY A CA 1
ATOM 1813 C C . GLY A 1 234 ? 25.846 -1.652 -10.211 1.00 74.62 234 GLY A C 1
ATOM 1814 O O . GLY A 1 234 ? 25.603 -1.244 -11.345 1.00 74.62 234 GLY A O 1
ATOM 1815 N N . SER A 1 235 ? 24.898 -1.901 -9.319 1.00 80.69 235 SER A N 1
ATOM 1816 C CA . SER A 1 235 ? 23.505 -1.499 -9.499 1.00 80.69 235 SER A CA 1
ATOM 1817 C C . SER A 1 235 ? 23.228 -0.227 -8.710 1.00 80.69 235 SER A C 1
ATOM 1819 O O . SER A 1 235 ? 23.745 -0.056 -7.606 1.00 80.69 235 SER A O 1
ATOM 1821 N N . MET A 1 236 ? 22.423 0.653 -9.290 1.00 80.75 236 MET A N 1
ATOM 1822 C CA . MET A 1 236 ? 21.906 1.856 -8.647 1.00 80.75 236 MET A CA 1
ATOM 1823 C C . MET A 1 236 ? 20.478 2.124 -9.115 1.00 80.75 236 MET A C 1
ATOM 1825 O O . MET A 1 236 ? 20.079 1.652 -10.183 1.00 80.75 236 MET A O 1
ATOM 1829 N N . VAL A 1 237 ? 19.729 2.909 -8.348 1.00 83.62 237 VAL A N 1
ATOM 1830 C CA . VAL A 1 237 ? 18.388 3.357 -8.723 1.00 83.62 237 VAL A CA 1
ATOM 1831 C C . VAL A 1 237 ? 18.328 4.876 -8.722 1.00 83.62 237 VAL A C 1
ATOM 1833 O O . VAL A 1 237 ? 18.756 5.515 -7.765 1.00 83.62 237 VAL A O 1
ATOM 1836 N N . TYR A 1 238 ? 17.792 5.453 -9.793 1.00 79.62 238 TYR A N 1
ATOM 1837 C CA . TYR A 1 238 ? 17.421 6.864 -9.821 1.00 79.62 238 TYR A CA 1
ATOM 1838 C C . TYR A 1 238 ? 15.980 7.055 -9.384 1.00 79.62 238 TYR A C 1
ATOM 1840 O O . TYR A 1 238 ? 15.112 6.322 -9.853 1.00 79.62 238 TYR A O 1
ATOM 1848 N N . ILE A 1 239 ? 15.752 8.081 -8.569 1.00 79.31 239 ILE A N 1
ATOM 1849 C CA . ILE A 1 239 ? 14.419 8.566 -8.202 1.00 79.31 239 ILE A CA 1
ATOM 1850 C C . ILE A 1 239 ? 14.306 10.071 -8.440 1.00 79.31 239 ILE A C 1
ATOM 1852 O O . ILE A 1 239 ? 15.314 10.789 -8.460 1.00 79.31 239 ILE A O 1
ATOM 1856 N N . ASP A 1 240 ? 13.073 10.532 -8.631 1.00 71.62 240 ASP A N 1
ATOM 1857 C CA . ASP A 1 240 ? 12.761 11.950 -8.790 1.00 71.62 240 ASP A CA 1
ATOM 1858 C C . ASP A 1 240 ? 12.897 12.702 -7.457 1.00 71.62 240 ASP A C 1
ATOM 1860 O O . ASP A 1 240 ? 12.673 12.150 -6.382 1.00 71.62 240 ASP A O 1
ATOM 1864 N N . GLU A 1 241 ? 13.244 13.987 -7.517 1.00 74.81 241 GLU A N 1
ATOM 1865 C CA . GLU A 1 241 ? 13.378 14.829 -6.320 1.00 74.81 241 GLU A CA 1
ATOM 1866 C C . GLU A 1 241 ? 12.063 15.066 -5.564 1.00 74.81 241 GLU A C 1
ATOM 1868 O O . GLU A 1 241 ? 12.091 15.492 -4.409 1.00 74.81 241 GLU A O 1
ATOM 1873 N N . SER A 1 242 ? 10.914 14.812 -6.199 1.00 71.62 242 SER A N 1
ATOM 1874 C CA . SER A 1 242 ? 9.603 14.892 -5.550 1.00 71.62 242 SER A CA 1
ATOM 1875 C C . SER A 1 242 ? 9.265 13.681 -4.676 1.00 71.62 242 SER A C 1
ATOM 1877 O O . SER A 1 242 ? 8.306 13.753 -3.902 1.00 71.62 242 SER A O 1
ATOM 1879 N N . GLU A 1 243 ? 10.050 12.604 -4.747 1.00 71.81 243 GLU A N 1
ATOM 1880 C CA . GLU A 1 243 ? 9.869 11.426 -3.903 1.00 71.81 243 GLU A CA 1
ATOM 1881 C C . GLU A 1 243 ? 10.286 11.710 -2.457 1.00 71.81 243 GLU A C 1
ATOM 1883 O O . GLU A 1 243 ? 11.369 12.224 -2.178 1.00 71.81 243 GLU A O 1
ATOM 1888 N N . THR A 1 244 ? 9.420 11.358 -1.503 1.00 75.88 244 THR A N 1
ATOM 1889 C CA . THR A 1 244 ? 9.655 11.620 -0.067 1.00 75.88 244 THR A CA 1
ATOM 1890 C C . THR A 1 244 ? 10.245 10.423 0.687 1.00 75.88 244 THR A C 1
ATOM 1892 O O . THR A 1 244 ? 10.553 10.535 1.874 1.00 75.88 244 THR A O 1
ATOM 1895 N N . GLY A 1 245 ? 10.435 9.287 0.011 1.00 77.31 245 GLY A N 1
ATOM 1896 C CA . GLY A 1 245 ? 11.046 8.074 0.552 1.00 77.31 245 GLY A CA 1
ATOM 1897 C C . GLY A 1 245 ? 11.492 7.120 -0.559 1.00 77.31 245 GLY A C 1
ATOM 1898 O O . GLY A 1 245 ? 11.070 7.270 -1.698 1.00 77.31 245 GLY A O 1
ATOM 1899 N N . HIS A 1 246 ? 12.355 6.155 -0.222 1.00 82.31 246 HIS A N 1
ATOM 1900 C CA . HIS A 1 246 ? 12.988 5.249 -1.196 1.00 82.31 246 HIS A CA 1
ATOM 1901 C C . HIS A 1 246 ? 13.180 3.811 -0.674 1.00 82.31 246 HIS A C 1
ATOM 1903 O O . HIS A 1 246 ? 14.113 3.094 -1.040 1.00 82.31 246 HIS A O 1
ATOM 1909 N N . SER A 1 247 ? 12.302 3.373 0.235 1.00 85.19 247 SER A N 1
ATOM 1910 C CA . SER A 1 247 ? 12.428 2.066 0.897 1.00 85.19 247 SER A CA 1
ATOM 1911 C C . SER A 1 247 ? 12.264 0.881 -0.060 1.00 85.19 247 SER A C 1
ATOM 1913 O O . SER A 1 247 ? 12.821 -0.191 0.186 1.00 85.19 247 SER A O 1
ATOM 1915 N N . VAL A 1 248 ? 11.518 1.058 -1.155 1.00 82.38 248 VAL A N 1
ATOM 1916 C CA . VAL A 1 248 ? 11.361 0.039 -2.201 1.00 82.38 248 VAL A CA 1
ATOM 1917 C C . VAL A 1 248 ? 12.664 -0.104 -2.987 1.00 82.38 248 VAL A C 1
ATOM 1919 O O . VAL A 1 248 ? 13.126 -1.219 -3.222 1.00 82.38 248 VAL A O 1
ATOM 1922 N N . GLU A 1 249 ? 13.297 1.012 -3.332 1.00 86.69 249 GLU A N 1
ATOM 1923 C CA . GLU A 1 249 ? 14.556 1.078 -4.073 1.00 86.69 249 GLU A CA 1
ATOM 1924 C C . GLU A 1 249 ? 15.707 0.483 -3.263 1.00 86.69 249 GLU A C 1
ATOM 1926 O O . GLU A 1 249 ? 16.477 -0.325 -3.787 1.00 86.69 249 GLU A O 1
ATOM 1931 N N . ASP A 1 250 ? 15.771 0.799 -1.967 1.00 85.06 250 ASP A N 1
ATOM 1932 C CA . ASP A 1 250 ? 16.730 0.200 -1.037 1.00 85.06 250 ASP A CA 1
ATOM 1933 C C . ASP A 1 250 ? 16.572 -1.325 -0.977 1.00 85.06 250 ASP A C 1
ATOM 1935 O O . ASP A 1 250 ? 17.559 -2.066 -1.008 1.00 85.06 250 ASP A O 1
ATOM 1939 N N . ALA A 1 251 ? 15.329 -1.818 -0.931 1.00 85.56 251 ALA A N 1
ATOM 1940 C CA . ALA A 1 251 ? 15.045 -3.249 -0.920 1.00 85.56 251 ALA A CA 1
ATOM 1941 C C . ALA A 1 251 ? 15.434 -3.925 -2.245 1.00 85.56 251 ALA A C 1
ATOM 1943 O O . ALA A 1 251 ? 16.012 -5.015 -2.231 1.00 85.56 251 ALA A O 1
ATOM 1944 N N . ILE A 1 252 ? 15.166 -3.284 -3.389 1.00 85.31 252 ILE A N 1
ATOM 1945 C CA . ILE A 1 252 ? 15.595 -3.767 -4.710 1.00 85.31 252 ILE A CA 1
ATOM 1946 C C . ILE A 1 252 ? 17.119 -3.904 -4.746 1.00 85.31 252 ILE A C 1
ATOM 1948 O O . ILE A 1 252 ? 17.634 -4.968 -5.095 1.00 85.31 252 ILE A O 1
ATOM 1952 N N . LEU A 1 253 ? 17.844 -2.860 -4.348 1.00 84.94 253 LEU A N 1
ATOM 1953 C CA . LEU A 1 253 ? 19.304 -2.853 -4.356 1.00 84.94 253 LEU A CA 1
ATOM 1954 C C . LEU A 1 253 ? 19.891 -3.879 -3.389 1.00 84.94 253 LEU A C 1
ATOM 1956 O O . LEU A 1 253 ? 20.756 -4.655 -3.786 1.00 84.94 253 LEU A O 1
ATOM 1960 N N . SER A 1 254 ? 19.370 -3.960 -2.165 1.00 86.25 254 SER A N 1
ATOM 1961 C CA . SER A 1 254 ? 19.776 -4.969 -1.181 1.00 86.25 254 SER A CA 1
ATOM 1962 C C . SER A 1 254 ? 19.624 -6.392 -1.732 1.00 86.25 254 SER A C 1
ATOM 1964 O O . SER A 1 254 ? 20.553 -7.203 -1.655 1.00 86.25 254 SER A O 1
ATOM 1966 N N . ASN A 1 255 ? 18.498 -6.679 -2.394 1.00 84.75 255 ASN A N 1
ATOM 1967 C CA . ASN A 1 255 ? 18.278 -7.969 -3.039 1.00 84.75 255 ASN A CA 1
ATOM 1968 C C . ASN A 1 255 ? 19.265 -8.210 -4.189 1.00 84.75 255 ASN A C 1
ATOM 1970 O O . ASN A 1 255 ? 19.845 -9.292 -4.274 1.00 84.75 255 ASN A O 1
ATOM 1974 N N . LEU A 1 256 ? 19.531 -7.214 -5.038 1.00 84.12 256 LEU A N 1
ATOM 1975 C CA . LEU A 1 256 ? 20.526 -7.338 -6.109 1.00 84.12 256 LEU A CA 1
ATOM 1976 C C . LEU A 1 256 ? 21.930 -7.599 -5.556 1.00 84.12 256 LEU A C 1
ATOM 1978 O O . LEU A 1 256 ? 22.664 -8.422 -6.114 1.00 84.12 256 LEU A O 1
ATOM 1982 N N . TYR A 1 257 ? 22.300 -6.945 -4.455 1.00 85.62 257 TYR A N 1
ATOM 1983 C CA . TYR A 1 257 ? 23.590 -7.148 -3.799 1.00 85.62 257 TYR A CA 1
ATOM 1984 C C . TYR A 1 257 ? 23.702 -8.546 -3.196 1.00 85.62 257 TYR A C 1
ATOM 1986 O O . TYR A 1 257 ? 24.750 -9.180 -3.310 1.00 85.62 257 TYR A O 1
ATOM 1994 N N . SER A 1 258 ? 22.609 -9.081 -2.645 1.00 83.56 258 SER A N 1
ATOM 1995 C CA . SER A 1 258 ? 22.567 -10.467 -2.160 1.00 83.56 258 SER A CA 1
ATOM 1996 C C . SER A 1 258 ? 22.795 -11.501 -3.275 1.00 83.56 258 SER A C 1
ATOM 1998 O O . SER A 1 258 ? 23.355 -12.567 -3.028 1.00 83.56 258 SER A O 1
ATOM 2000 N N . LEU A 1 259 ? 22.445 -11.155 -4.521 1.00 80.81 259 LEU A N 1
ATOM 2001 C CA . LEU A 1 259 ? 22.701 -11.959 -5.722 1.00 80.81 259 LEU A CA 1
ATOM 2002 C C . LEU A 1 259 ? 24.122 -11.778 -6.289 1.00 80.81 259 LEU A C 1
ATOM 2004 O O . LEU A 1 259 ? 24.461 -12.377 -7.310 1.00 80.81 259 LEU A O 1
ATOM 2008 N N . GLY A 1 260 ? 24.963 -10.967 -5.640 1.00 79.88 260 GLY A N 1
ATOM 2009 C CA . GLY A 1 260 ? 26.359 -10.741 -6.013 1.00 79.88 260 GLY A CA 1
ATOM 2010 C C . GLY A 1 260 ? 26.620 -9.463 -6.813 1.00 79.88 260 GLY A C 1
ATOM 2011 O O . GLY A 1 260 ? 27.760 -9.254 -7.233 1.00 79.88 260 GLY A O 1
ATOM 2012 N N . ASN A 1 261 ? 25.620 -8.593 -7.014 1.00 77.19 261 ASN A N 1
ATOM 2013 C CA . ASN A 1 261 ? 25.893 -7.238 -7.506 1.00 77.19 261 ASN A CA 1
ATOM 2014 C C . ASN A 1 261 ? 26.633 -6.408 -6.445 1.00 77.19 261 ASN A C 1
ATOM 2016 O O . ASN A 1 261 ? 26.616 -6.707 -5.252 1.00 77.19 261 ASN A O 1
ATOM 2020 N N . ARG A 1 262 ? 27.278 -5.331 -6.891 1.00 81.50 262 ARG A N 1
ATOM 2021 C CA . ARG A 1 262 ? 27.870 -4.311 -6.019 1.00 81.50 262 ARG A CA 1
ATOM 2022 C C . ARG A 1 262 ? 27.028 -3.045 -6.052 1.00 81.50 262 ARG A C 1
ATOM 2024 O O . ARG A 1 262 ? 26.312 -2.809 -7.025 1.00 81.50 262 ARG A O 1
ATOM 2031 N N . GLN A 1 263 ? 27.145 -2.239 -5.006 1.00 80.00 263 GLN A N 1
ATOM 2032 C CA . GLN A 1 263 ? 26.603 -0.889 -5.001 1.00 80.00 263 GLN A CA 1
ATOM 2033 C C . GLN A 1 263 ? 27.387 -0.018 -5.979 1.00 80.00 263 GLN A C 1
ATOM 2035 O O . GLN A 1 263 ? 28.611 0.050 -5.893 1.00 80.00 263 GLN A O 1
ATOM 2040 N N . ALA A 1 264 ? 26.676 0.633 -6.900 1.00 73.12 264 ALA A N 1
ATOM 2041 C CA . ALA A 1 264 ? 27.226 1.740 -7.669 1.00 73.12 264 ALA A CA 1
ATOM 2042 C C . ALA A 1 264 ? 26.876 3.061 -6.977 1.00 73.12 264 ALA A C 1
ATOM 2044 O O . ALA A 1 264 ? 25.716 3.286 -6.626 1.00 73.12 264 ALA A O 1
ATOM 2045 N N . TRP A 1 265 ? 27.874 3.934 -6.820 1.00 72.38 265 TRP A N 1
ATOM 2046 C CA . TRP A 1 265 ? 27.719 5.262 -6.205 1.00 72.38 265 TRP A CA 1
ATOM 2047 C C . TRP A 1 265 ? 27.006 5.176 -4.839 1.00 72.38 265 TRP A C 1
ATOM 2049 O O . TRP A 1 265 ? 27.345 4.323 -4.019 1.00 72.38 265 TRP A O 1
ATOM 2059 N N . ASP A 1 266 ? 25.999 6.017 -4.602 1.00 78.56 266 ASP A N 1
ATOM 2060 C CA . ASP A 1 266 ? 25.235 6.068 -3.350 1.00 78.56 266 ASP A CA 1
ATOM 2061 C C . ASP A 1 266 ? 24.100 5.023 -3.287 1.00 78.56 266 ASP A C 1
ATOM 2063 O O . ASP A 1 266 ? 23.316 5.002 -2.342 1.00 78.56 266 ASP A O 1
ATOM 2067 N N . GLY A 1 267 ? 24.004 4.124 -4.276 1.00 80.94 267 GLY A N 1
ATOM 2068 C CA . GLY A 1 267 ? 22.914 3.157 -4.391 1.00 80.94 267 GLY A CA 1
ATOM 2069 C C . GLY A 1 267 ? 21.648 3.815 -4.930 1.00 80.94 267 GLY A C 1
ATOM 2070 O O . GLY A 1 267 ? 21.359 3.688 -6.119 1.00 80.94 267 GLY A O 1
ATOM 2071 N N . VAL A 1 268 ? 20.912 4.534 -4.081 1.00 81.62 268 VAL A N 1
ATOM 2072 C CA . VAL A 1 268 ? 19.777 5.360 -4.518 1.00 81.62 268 VAL A CA 1
ATOM 2073 C C . VAL A 1 268 ? 20.258 6.783 -4.762 1.00 81.62 268 VAL A C 1
ATOM 2075 O O . VAL A 1 268 ? 20.830 7.420 -3.882 1.00 81.62 268 VAL A O 1
ATOM 2078 N N . VAL A 1 269 ? 20.019 7.295 -5.967 1.00 78.19 269 VAL A N 1
ATOM 2079 C CA . VAL A 1 269 ? 20.432 8.637 -6.374 1.00 78.19 269 VAL A CA 1
ATOM 2080 C C . VAL A 1 269 ? 19.206 9.474 -6.697 1.00 78.19 269 VAL A C 1
ATOM 2082 O O . VAL A 1 269 ? 18.532 9.268 -7.708 1.00 78.19 269 VAL A O 1
ATOM 2085 N N . VAL A 1 270 ? 18.949 10.461 -5.842 1.00 77.56 270 VAL A N 1
ATOM 2086 C CA . VAL A 1 270 ? 17.934 11.488 -6.080 1.00 77.56 270 VAL A CA 1
ATOM 2087 C C . VAL A 1 270 ? 18.451 12.430 -7.160 1.00 77.56 270 VAL A C 1
ATOM 2089 O O . VAL A 1 270 ? 19.525 13.020 -7.019 1.00 77.56 270 VAL A O 1
ATOM 2092 N N . SER A 1 271 ? 17.715 12.572 -8.259 1.00 65.62 271 SER A N 1
ATOM 2093 C CA . SER A 1 271 ? 18.116 13.453 -9.351 1.00 65.62 271 SER A CA 1
ATOM 2094 C C . SER A 1 271 ? 16.951 14.275 -9.870 1.00 65.62 271 SER A C 1
ATOM 2096 O O . SER A 1 271 ? 15.874 13.763 -10.145 1.00 65.62 271 SER A O 1
ATOM 2098 N N . GLN A 1 272 ? 17.222 15.556 -10.104 1.00 48.75 272 GLN A N 1
ATOM 2099 C CA . GLN A 1 272 ? 16.269 16.494 -10.684 1.00 48.75 272 GLN A CA 1
ATOM 2100 C C . GLN A 1 272 ? 16.002 16.234 -12.181 1.00 48.75 272 GLN A C 1
ATOM 2102 O O . GLN A 1 272 ? 15.067 16.800 -12.746 1.00 48.75 272 GLN A O 1
ATOM 2107 N N . ARG A 1 273 ? 16.877 15.497 -12.894 1.00 47.69 273 ARG A N 1
ATOM 2108 C CA . ARG A 1 273 ? 16.902 15.530 -14.372 1.00 47.69 273 ARG A CA 1
ATOM 2109 C C . ARG A 1 273 ? 17.456 14.270 -15.034 1.00 47.69 273 ARG A C 1
ATOM 2111 O O . ARG A 1 273 ? 18.612 14.259 -15.449 1.00 47.69 273 ARG A O 1
ATOM 2118 N N . GLN A 1 274 ? 16.589 13.291 -15.290 1.00 45.16 274 GLN A N 1
ATOM 2119 C CA . GLN A 1 274 ? 16.682 12.465 -16.512 1.00 45.16 274 GLN A CA 1
ATOM 2120 C C . GLN A 1 274 ? 15.326 12.212 -17.196 1.00 45.16 274 GLN A C 1
ATOM 2122 O O . GLN A 1 274 ? 15.312 11.954 -18.399 1.00 45.16 274 GLN A O 1
ATOM 2127 N N . CYS A 1 275 ? 14.197 12.423 -16.509 1.00 37.56 275 CYS A N 1
ATOM 2128 C CA . CYS A 1 275 ? 12.885 12.555 -17.144 1.00 37.56 275 CYS A CA 1
ATOM 2129 C C . CYS A 1 275 ? 12.549 14.038 -17.390 1.00 37.56 275 CYS A C 1
ATOM 2131 O O . CYS A 1 275 ? 12.890 14.917 -16.605 1.00 37.56 275 CYS A O 1
ATOM 2133 N N . LEU A 1 276 ? 11.970 14.345 -18.549 1.00 34.31 276 LEU A N 1
ATOM 2134 C CA . LEU A 1 276 ? 11.802 15.714 -19.047 1.00 34.31 276 LEU A CA 1
ATOM 2135 C C . LEU A 1 276 ? 10.725 16.515 -18.295 1.00 34.31 276 LEU A C 1
ATOM 2137 O O . LEU A 1 276 ? 9.788 15.920 -17.771 1.00 34.31 276 LEU A O 1
ATOM 2141 N N . PRO A 1 277 ? 10.767 17.865 -18.357 1.00 33.16 277 PRO A N 1
ATOM 2142 C CA . PRO A 1 277 ? 9.949 18.777 -17.540 1.00 33.16 277 PRO A CA 1
ATOM 2143 C C . PRO A 1 277 ? 8.426 18.742 -17.772 1.00 33.16 277 PRO A C 1
ATOM 2145 O O . PRO A 1 277 ? 7.714 19.582 -17.229 1.00 33.16 277 PRO A O 1
ATOM 2148 N N . ALA A 1 278 ? 7.912 17.843 -18.613 1.00 32.00 278 ALA A N 1
ATOM 2149 C CA . ALA A 1 278 ? 6.506 17.817 -19.024 1.00 32.00 278 ALA A CA 1
ATOM 2150 C C . ALA A 1 278 ? 5.840 16.438 -18.885 1.00 32.00 278 ALA A C 1
ATOM 2152 O O . ALA A 1 278 ? 4.678 16.278 -19.256 1.00 32.00 278 ALA A O 1
ATOM 2153 N N . CYS A 1 279 ? 6.543 15.448 -18.335 1.00 31.31 279 CYS A N 1
ATOM 2154 C CA . CYS A 1 279 ? 6.009 14.107 -18.135 1.00 31.31 279 CYS A CA 1
ATOM 2155 C C . CYS A 1 279 ? 5.753 13.931 -16.644 1.00 31.31 279 CYS A C 1
ATOM 2157 O O . CYS A 1 279 ? 6.687 13.887 -15.854 1.00 31.31 279 CYS A O 1
ATOM 2159 N N . TRP A 1 280 ? 4.484 13.852 -16.257 1.00 29.05 280 TRP A N 1
ATOM 2160 C CA . TRP A 1 280 ? 4.029 13.542 -14.902 1.00 29.05 280 TRP A CA 1
ATOM 2161 C C . TRP A 1 280 ? 4.376 12.098 -14.474 1.00 29.05 280 TRP A C 1
ATOM 2163 O O . TRP A 1 280 ? 3.508 11.347 -14.042 1.00 29.05 280 TRP A O 1
ATOM 2173 N N . CYS A 1 281 ? 5.635 11.681 -14.589 1.00 30.38 281 CYS A N 1
ATOM 2174 C CA . CYS A 1 281 ? 6.135 10.479 -13.932 1.00 30.38 281 CYS A CA 1
ATOM 2175 C C . CYS A 1 281 ? 6.603 10.888 -12.534 1.00 30.38 281 CYS A C 1
ATOM 2177 O O . CYS A 1 281 ? 7.780 11.125 -12.311 1.00 30.38 281 CYS A O 1
ATOM 2179 N N . ARG A 1 282 ? 5.641 11.039 -11.615 1.00 31.36 282 ARG A N 1
ATOM 2180 C CA . ARG A 1 282 ? 5.898 11.293 -10.185 1.00 31.36 282 ARG A CA 1
ATOM 2181 C C . ARG A 1 282 ? 6.241 10.026 -9.398 1.00 31.36 282 ARG A C 1
ATOM 2183 O O . ARG A 1 282 ? 6.261 10.105 -8.188 1.00 31.36 282 ARG A O 1
ATOM 2190 N N . VAL A 1 283 ? 6.384 8.889 -10.080 1.00 35.19 283 VAL A N 1
ATOM 2191 C CA . VAL A 1 283 ? 6.804 7.599 -9.528 1.00 35.19 283 VAL A CA 1
ATOM 2192 C C . VAL A 1 283 ? 7.502 6.886 -10.669 1.00 35.19 283 VAL A C 1
ATOM 2194 O O . VAL A 1 283 ? 6.829 6.384 -11.562 1.00 35.19 283 VAL A O 1
ATOM 2197 N N . ALA A 1 284 ? 8.827 6.950 -10.732 1.00 40.81 284 ALA A N 1
ATOM 2198 C CA . ALA A 1 284 ? 9.610 6.187 -11.696 1.00 40.81 284 ALA A CA 1
ATOM 2199 C C . ALA A 1 284 ? 10.994 5.931 -11.112 1.00 40.81 284 ALA A C 1
ATOM 2201 O O . ALA A 1 284 ? 11.830 6.830 -11.035 1.00 40.81 284 ALA A O 1
ATOM 2202 N N . SER A 1 285 ? 11.221 4.684 -10.725 1.00 41.53 285 SER A N 1
ATOM 2203 C CA . SER A 1 285 ? 12.534 4.216 -10.314 1.00 41.53 285 SER A CA 1
ATOM 2204 C C . SER A 1 285 ? 13.259 3.689 -11.543 1.00 41.53 285 SER A C 1
ATOM 2206 O O . SER A 1 285 ? 12.767 2.787 -12.221 1.00 41.53 285 SER A O 1
ATOM 2208 N N . ALA A 1 286 ? 14.412 4.272 -11.869 1.00 45.81 286 ALA A N 1
ATOM 2209 C CA . ALA A 1 286 ? 15.243 3.827 -12.986 1.00 45.81 286 ALA A CA 1
ATOM 2210 C C . ALA A 1 286 ? 16.378 2.947 -12.453 1.00 45.81 286 ALA A C 1
ATOM 2212 O O . ALA A 1 286 ? 17.365 3.461 -11.919 1.00 45.81 286 ALA A O 1
ATOM 2213 N N . LEU A 1 287 ? 16.252 1.624 -12.587 1.00 44.22 287 LEU A N 1
ATOM 2214 C CA . LEU A 1 287 ? 17.308 0.689 -12.205 1.00 44.22 287 LEU A CA 1
ATOM 2215 C C . LEU A 1 287 ? 18.386 0.686 -13.288 1.00 44.22 287 LEU A C 1
ATOM 2217 O O . LEU A 1 287 ? 18.129 0.281 -14.421 1.00 44.22 287 LEU A O 1
ATOM 2221 N N . ARG A 1 288 ? 19.605 1.095 -12.931 1.00 46.03 288 ARG A N 1
ATOM 2222 C CA . ARG A 1 288 ? 20.784 1.001 -13.795 1.00 46.03 288 ARG A CA 1
ATOM 2223 C C . ARG A 1 288 ? 21.743 -0.045 -13.256 1.00 46.03 288 ARG A C 1
ATOM 2225 O O . ARG A 1 288 ? 22.296 0.138 -12.175 1.00 46.03 288 ARG A O 1
ATOM 2232 N N . ALA A 1 289 ? 22.002 -1.093 -14.034 1.00 40.28 289 ALA A N 1
ATOM 2233 C CA . ALA A 1 289 ? 23.123 -1.993 -13.775 1.00 40.28 289 ALA A CA 1
ATOM 2234 C C . ALA A 1 289 ? 24.276 -1.711 -14.736 1.00 40.28 289 ALA A C 1
ATOM 2236 O O . ALA A 1 289 ? 24.081 -1.563 -15.942 1.00 40.28 289 ALA A O 1
ATOM 2237 N N . TYR A 1 290 ? 25.495 -1.670 -14.214 1.00 40.97 290 TYR A N 1
ATOM 2238 C CA . TYR A 1 290 ? 26.705 -1.600 -15.020 1.00 40.97 290 TYR A CA 1
ATOM 2239 C C . TYR A 1 290 ? 27.234 -3.020 -15.287 1.00 40.97 290 TYR A C 1
ATOM 2241 O O . TYR A 1 290 ? 27.257 -3.856 -14.388 1.00 40.97 290 TYR A O 1
ATOM 2249 N N . HIS A 1 291 ? 27.723 -3.254 -16.515 1.00 38.66 291 HIS A N 1
ATOM 2250 C CA . HIS A 1 291 ? 28.298 -4.509 -17.044 1.00 38.66 291 HIS A CA 1
ATOM 2251 C C . HIS A 1 291 ? 27.295 -5.594 -17.513 1.00 38.66 291 HIS A C 1
ATOM 2253 O O . HIS A 1 291 ? 26.781 -6.402 -16.743 1.00 38.66 291 HIS A O 1
ATOM 2259 N N . MET A 1 292 ? 27.157 -5.718 -18.841 1.00 33.84 292 MET A N 1
ATOM 2260 C CA . MET A 1 292 ? 26.375 -6.766 -19.528 1.00 33.84 292 MET A CA 1
ATOM 2261 C C . MET A 1 292 ? 26.884 -8.197 -19.270 1.00 33.84 292 MET A C 1
ATOM 2263 O O . MET A 1 292 ? 26.118 -9.155 -19.345 1.00 33.84 292 MET A O 1
ATOM 2267 N N . LEU A 1 293 ? 28.175 -8.357 -18.948 1.00 27.91 293 LEU A N 1
ATOM 2268 C CA . LEU A 1 293 ? 28.808 -9.665 -18.740 1.00 27.91 293 LEU A CA 1
ATOM 2269 C C . LEU A 1 293 ? 28.430 -10.307 -17.387 1.00 27.91 293 LEU A C 1
ATOM 2271 O O . LEU A 1 293 ? 28.340 -11.529 -17.299 1.00 27.91 293 LEU A O 1
ATOM 2275 N N . CYS A 1 294 ? 28.186 -9.504 -16.340 1.00 28.55 294 CYS A N 1
ATOM 2276 C CA . CYS A 1 294 ? 27.905 -10.013 -14.989 1.00 28.55 294 CYS A CA 1
ATOM 2277 C C . CYS A 1 294 ? 26.454 -10.487 -14.815 1.00 28.55 294 CYS A C 1
ATOM 2279 O O . CYS A 1 294 ? 26.220 -11.480 -14.128 1.00 28.55 294 CYS A O 1
ATOM 2281 N N . TRP A 1 295 ? 25.480 -9.846 -15.473 1.00 30.88 295 TRP A N 1
ATOM 2282 C CA . TRP A 1 295 ? 24.065 -10.206 -15.303 1.00 30.88 295 TRP A CA 1
ATOM 2283 C C . TRP A 1 295 ? 23.737 -11.577 -15.917 1.00 30.88 295 TRP A C 1
ATOM 2285 O O . TRP A 1 295 ? 23.107 -12.419 -15.275 1.00 30.88 295 TRP A O 1
ATOM 2295 N N . LYS A 1 296 ? 24.253 -11.874 -17.118 1.00 25.95 296 LYS A N 1
ATOM 2296 C CA . LYS A 1 296 ? 24.011 -13.163 -17.795 1.00 25.95 296 LYS A CA 1
ATOM 2297 C C . LYS A 1 296 ? 24.589 -14.362 -17.019 1.00 25.95 296 LYS A C 1
ATOM 2299 O O . LYS A 1 296 ? 24.018 -15.452 -17.023 1.00 25.95 296 LYS A O 1
ATOM 2304 N N . LEU A 1 297 ? 25.688 -14.154 -16.288 1.00 25.33 297 LEU A N 1
ATOM 2305 C CA . LEU A 1 297 ? 26.295 -15.139 -15.379 1.00 25.33 297 LEU A CA 1
ATOM 2306 C C . LEU A 1 297 ? 25.534 -15.293 -14.047 1.00 25.33 297 LEU A C 1
ATOM 2308 O O . LEU A 1 297 ? 25.551 -16.379 -13.472 1.00 25.33 297 LEU A O 1
ATOM 2312 N N . ALA A 1 298 ? 24.852 -14.248 -13.567 1.00 29.03 298 ALA A N 1
ATOM 2313 C CA . ALA A 1 298 ? 24.029 -14.309 -12.357 1.00 29.03 298 ALA A CA 1
ATOM 2314 C C . ALA A 1 298 ? 22.687 -15.030 -12.599 1.00 29.03 298 ALA A C 1
ATOM 2316 O O . ALA A 1 298 ? 22.330 -15.913 -11.823 1.00 29.03 298 ALA A O 1
ATOM 2317 N N . LEU A 1 299 ? 21.995 -14.738 -13.710 1.00 30.92 299 LEU A N 1
ATOM 2318 C CA . LEU A 1 299 ? 20.725 -15.392 -14.083 1.00 30.92 299 LEU A CA 1
ATOM 2319 C C . LEU A 1 299 ? 20.898 -16.872 -14.467 1.00 30.92 299 LEU A C 1
ATOM 2321 O O . LEU A 1 299 ? 20.051 -17.704 -14.150 1.00 30.92 299 LEU A O 1
ATOM 2325 N N . SER A 1 300 ? 22.017 -17.230 -15.104 1.00 30.88 300 SER A N 1
ATOM 2326 C CA . SER A 1 300 ? 22.314 -18.632 -15.446 1.00 30.88 300 SER A CA 1
ATOM 2327 C C . SER A 1 300 ? 22.688 -19.492 -14.233 1.00 30.88 300 SER A C 1
ATOM 2329 O O . SER A 1 300 ? 22.525 -20.709 -14.281 1.00 30.88 300 SER A O 1
ATOM 2331 N N . ARG A 1 301 ? 23.148 -18.888 -13.127 1.00 29.75 301 ARG A N 1
ATOM 2332 C CA . ARG A 1 301 ? 23.456 -19.604 -11.876 1.00 29.75 301 ARG A CA 1
ATOM 2333 C C . ARG A 1 301 ? 22.243 -19.813 -10.967 1.00 29.75 301 ARG A C 1
ATOM 2335 O O . ARG A 1 301 ? 22.295 -20.702 -10.124 1.00 29.75 301 ARG A O 1
ATOM 2342 N N . THR A 1 302 ? 21.167 -19.043 -11.130 1.00 38.19 302 THR A N 1
ATOM 2343 C CA . THR A 1 302 ? 19.951 -19.126 -10.295 1.00 38.19 302 THR A CA 1
ATOM 2344 C C . THR A 1 302 ? 18.834 -19.986 -10.893 1.00 38.19 302 THR A C 1
ATOM 2346 O O . THR A 1 302 ? 17.771 -20.098 -10.290 1.00 38.19 302 THR A O 1
ATOM 2349 N N . GLY A 1 303 ? 19.064 -20.646 -12.034 1.00 29.42 303 GLY A N 1
ATOM 2350 C CA . GLY A 1 303 ? 18.134 -21.648 -12.566 1.00 29.42 303 GLY A CA 1
ATOM 2351 C C . GLY A 1 303 ? 16.788 -21.089 -13.038 1.00 29.42 303 GLY A C 1
ATOM 2352 O O . GLY A 1 303 ? 15.795 -21.807 -13.010 1.00 29.42 303 GLY A O 1
ATOM 2353 N N . MET A 1 304 ? 16.734 -19.829 -13.482 1.00 32.97 304 MET A N 1
ATOM 2354 C CA . MET A 1 304 ? 15.607 -19.334 -14.278 1.00 32.97 304 MET A CA 1
ATOM 2355 C C . MET A 1 304 ? 15.853 -19.668 -15.759 1.00 32.97 304 MET A C 1
ATOM 2357 O O . MET A 1 304 ? 16.295 -18.820 -16.530 1.00 32.97 304 MET A O 1
ATOM 2361 N N . MET A 1 305 ? 15.599 -20.926 -16.130 1.00 32.31 305 MET A N 1
ATOM 2362 C CA . MET A 1 305 ? 15.180 -21.332 -17.480 1.00 32.31 305 MET A CA 1
ATOM 2363 C C . MET A 1 305 ? 13.811 -21.994 -17.371 1.00 32.31 305 MET A C 1
ATOM 2365 O O . MET A 1 305 ? 13.618 -22.763 -16.402 1.00 32.31 305 MET A O 1
#